Protein AF-A0A1R0H5P9-F1 (afdb_monomer_lite)

Secondary structure (DSSP, 8-state):
--------PPP-TTT-HHHHHHHTTSTTGGGS---HHHHHHHHHHHHHHHHHHHTT-SEEEEE-TTEEE-TTHHHHHHHHHHHHHHTT---SEEEEE-SB-PPPSS--SB-SSSEEEE-SS-B--SEEEEEHHHHHHHHHH--S-SS-HHHHHHHHHHTTSS-EEEEES-SEEE----S-SS----SSEEETTEEETT--HHHHHHHHHHH-------S--

Radius of gyration: 18.68 Å; chains: 1; bounding box: 51×47×43 Å

Foldseek 3Di:
DPDDDDDADFDDCVVPVVVVVVQCPAPQNVPPDDDSLLVSVLVRVLVVLVVCQVVVPFKDKDADPQKDFDPCRVVQVVVVVVLCVVVVPDFFKEALEFPDFDDAPDAFPDPPPWGKGWTHLTHDDRIMMGGNVSSVLLCVQVVGCPDRSSVSVNVCVVVVVGTYMYTPPRRMYRHPPPDPPRPPQPQFDDDPNDTHPPPGVVNVVVVCVVPDDDDDDDPDD

InterPro domains:
  IPR002654 Glycosyl transferase, family 25 [PF01755] (2-151)
  IPR002654 Glycosyl transferase, family 25 [cd06532] (1-150)

Sequence (221 aa):
MNLDVDIFDAVNPYADMNLVKKVNSTGLSQNGGISLGTIGCWMSHRSVWEKIVAENIGKALILEDDVDFIDGFRDKVSSVMSQLKSKNQYWDMLYIGHCYQEKPTQPPIISSPVVVQKSSNPKCMHAYGVSLSGAKKLLENVVKFEYPIDLQILGLLNSKKFVSYSINPEIAKQGAFTGDTSVNIDPVAHQGGQTLDGYSVKSCLDYVKSNKSYFISPKKI

pLDDT: mean 77.25, std 21.59, range [27.19, 98.62]

Structure (mmCIF, N/CA/C/O backbone):
data_AF-A0A1R0H5P9-F1
#
_entry.id   AF-A0A1R0H5P9-F1
#
loop_
_atom_site.group_PDB
_atom_site.id
_atom_site.type_symbol
_atom_site.label_atom_id
_atom_site.label_alt_id
_atom_site.label_comp_id
_atom_site.label_asym_id
_atom_site.label_entity_id
_atom_site.label_seq_id
_atom_site.pdbx_PDB_ins_code
_atom_site.Cartn_x
_atom_site.Cartn_y
_atom_site.Cartn_z
_atom_site.occupancy
_atom_site.B_iso_or_equiv
_atom_site.auth_seq_id
_atom_site.auth_comp_id
_atom_site.auth_asym_id
_atom_site.auth_atom_id
_atom_site.pdbx_PDB_model_num
ATOM 1 N N . MET A 1 1 ? -15.032 -10.904 2.751 1.00 56.81 1 MET A N 1
ATOM 2 C CA . MET A 1 1 ? -14.672 -9.932 1.695 1.00 56.81 1 MET A CA 1
ATOM 3 C C . MET A 1 1 ? -15.143 -10.459 0.356 1.00 56.81 1 MET A C 1
ATOM 5 O O . MET A 1 1 ? -14.748 -11.561 0.006 1.00 56.81 1 MET A O 1
ATOM 9 N N . ASN A 1 2 ? -15.990 -9.705 -0.340 1.00 65.06 2 ASN A N 1
ATOM 10 C CA . ASN A 1 2 ? -16.307 -9.938 -1.746 1.00 65.06 2 ASN A CA 1
ATOM 11 C C . ASN A 1 2 ? -15.499 -8.895 -2.529 1.00 65.06 2 ASN A C 1
ATOM 13 O O . ASN A 1 2 ? -15.895 -7.732 -2.557 1.00 65.06 2 ASN A O 1
ATOM 17 N N . LEU A 1 3 ? -14.297 -9.267 -2.970 1.00 70.06 3 LEU A N 1
ATOM 18 C CA . LEU A 1 3 ? -13.391 -8.388 -3.712 1.00 70.06 3 LEU A CA 1
ATOM 19 C C . LEU A 1 3 ? -13.319 -8.887 -5.147 1.00 70.06 3 LEU A C 1
ATOM 21 O O . LEU A 1 3 ? -13.181 -10.093 -5.355 1.00 70.06 3 LEU A O 1
ATOM 25 N N . ASP A 1 4 ? -13.359 -7.959 -6.094 1.00 77.50 4 ASP A N 1
ATOM 26 C CA . ASP A 1 4 ? -12.930 -8.241 -7.457 1.00 77.50 4 ASP A CA 1
ATOM 27 C C . ASP A 1 4 ? -11.414 -8.475 -7.437 1.00 77.50 4 ASP A C 1
ATOM 29 O O . ASP A 1 4 ? -10.674 -7.767 -6.746 1.00 77.50 4 ASP A O 1
ATOM 33 N N . VAL A 1 5 ? -10.966 -9.524 -8.127 1.00 78.38 5 VAL A N 1
ATOM 34 C CA . VAL A 1 5 ? -9.569 -9.969 -8.114 1.00 78.38 5 VAL A CA 1
ATOM 35 C C . VAL A 1 5 ? -8.994 -9.845 -9.514 1.00 78.38 5 VAL A C 1
ATOM 37 O O . VAL A 1 5 ? -9.463 -10.519 -10.430 1.00 78.38 5 VAL A O 1
ATOM 40 N N . ASP A 1 6 ? -7.930 -9.057 -9.625 1.00 74.94 6 ASP A N 1
ATOM 41 C CA . ASP A 1 6 ? -7.094 -8.945 -10.816 1.00 74.94 6 ASP A CA 1
ATOM 42 C C . ASP A 1 6 ? -5.703 -9.515 -10.513 1.00 74.94 6 ASP A C 1
ATOM 44 O O . ASP A 1 6 ? -5.142 -9.272 -9.443 1.00 74.94 6 ASP A O 1
ATOM 48 N N . ILE A 1 7 ? -5.139 -10.259 -11.466 1.00 76.50 7 ILE A N 1
ATOM 49 C CA . ILE A 1 7 ? -3.748 -10.723 -11.422 1.00 76.50 7 ILE A CA 1
ATOM 50 C C . ILE A 1 7 ? -2.927 -9.790 -12.309 1.00 76.50 7 ILE A C 1
ATOM 52 O O . ILE A 1 7 ? -3.289 -9.558 -13.463 1.00 76.50 7 ILE A O 1
ATOM 56 N N . PHE A 1 8 ? -1.842 -9.249 -11.759 1.00 72.00 8 PHE A N 1
ATOM 57 C CA . PHE A 1 8 ? -0.963 -8.308 -12.442 1.00 72.00 8 PHE A CA 1
ATOM 58 C C . PHE A 1 8 ? 0.438 -8.907 -12.549 1.00 72.00 8 PHE A C 1
ATOM 60 O O . PHE A 1 8 ? 1.038 -9.243 -11.529 1.00 72.00 8 PHE A O 1
ATOM 67 N N . ASP A 1 9 ? 0.960 -9.030 -13.768 1.00 74.88 9 ASP A N 1
ATOM 68 C CA . ASP A 1 9 ? 2.326 -9.510 -13.968 1.00 74.88 9 ASP A CA 1
ATOM 69 C C . ASP A 1 9 ? 3.321 -8.458 -13.470 1.00 74.88 9 ASP A C 1
ATOM 71 O O . ASP A 1 9 ? 3.293 -7.295 -13.887 1.00 74.88 9 ASP A O 1
ATOM 75 N N . ALA A 1 10 ? 4.217 -8.868 -12.573 1.00 75.50 10 ALA A N 1
ATOM 76 C CA . ALA A 1 10 ? 5.303 -8.011 -12.128 1.00 75.50 10 ALA A CA 1
ATOM 77 C C . ALA A 1 10 ? 6.223 -7.659 -13.308 1.00 75.50 10 ALA A C 1
ATOM 79 O O . ALA A 1 10 ? 6.507 -8.475 -14.189 1.00 75.50 10 ALA A O 1
ATOM 80 N N . VAL A 1 11 ? 6.725 -6.426 -13.311 1.00 75.81 11 VAL A N 1
ATOM 81 C CA . VAL A 1 11 ? 7.678 -5.953 -14.312 1.00 75.81 11 VAL A CA 1
ATOM 82 C C . VAL A 1 11 ? 8.973 -6.746 -14.170 1.00 75.81 11 VAL A C 1
ATOM 84 O O . VAL A 1 11 ? 9.638 -6.681 -13.137 1.00 75.81 11 VAL A O 1
ATOM 87 N N . ASN A 1 12 ? 9.348 -7.457 -15.236 1.00 72.06 12 ASN A N 1
ATOM 88 C CA . ASN A 1 12 ? 10.618 -8.167 -15.340 1.00 72.06 12 ASN A CA 1
ATOM 89 C C . ASN A 1 12 ? 11.701 -7.238 -15.940 1.00 72.06 12 ASN A C 1
ATOM 91 O O . ASN A 1 12 ? 11.757 -7.078 -17.163 1.00 72.06 12 ASN A O 1
ATOM 95 N N . PRO A 1 13 ? 12.591 -6.644 -15.123 1.00 66.88 13 PRO A N 1
ATOM 96 C CA . PRO A 1 13 ? 13.667 -5.769 -15.596 1.00 66.88 13 PRO A CA 1
ATOM 97 C C . PRO A 1 13 ? 14.701 -6.479 -16.486 1.00 66.88 13 PRO A C 1
ATOM 99 O O . PRO A 1 13 ? 15.353 -5.819 -17.290 1.00 66.88 13 PRO A O 1
ATOM 102 N N . TYR A 1 14 ? 14.845 -7.804 -16.386 1.00 64.12 14 TYR A N 1
ATOM 103 C CA . TYR A 1 14 ? 15.759 -8.587 -17.227 1.00 64.12 14 TYR A CA 1
ATOM 104 C C . TYR A 1 14 ? 15.206 -8.795 -18.644 1.00 64.12 14 TYR A C 1
ATOM 106 O O . TYR A 1 14 ? 15.978 -8.968 -19.585 1.00 64.12 14 TYR A O 1
ATOM 114 N N . ALA A 1 15 ? 13.881 -8.744 -18.814 1.00 66.44 15 ALA A N 1
ATOM 115 C CA . ALA A 1 15 ? 13.229 -8.879 -20.115 1.00 66.44 15 ALA A CA 1
ATOM 116 C C . ALA A 1 15 ? 13.278 -7.585 -20.953 1.00 66.44 15 ALA A C 1
ATOM 118 O O . ALA A 1 15 ? 13.246 -7.657 -22.181 1.00 66.44 15 ALA A O 1
ATOM 119 N N . ASP A 1 16 ? 13.386 -6.411 -20.316 1.00 68.38 16 ASP A N 1
ATOM 120 C CA . ASP A 1 16 ? 13.484 -5.116 -21.003 1.00 68.38 16 ASP A CA 1
ATOM 121 C C . ASP A 1 16 ? 14.492 -4.167 -20.329 1.00 68.38 16 ASP A C 1
ATOM 123 O O . ASP A 1 16 ? 14.165 -3.257 -19.560 1.00 68.38 16 ASP A O 1
ATOM 127 N N . MET A 1 17 ? 15.763 -4.335 -20.696 1.00 68.25 17 MET A N 1
ATOM 128 C CA . MET A 1 17 ? 16.859 -3.492 -20.212 1.00 68.25 17 MET A CA 1
ATOM 129 C C . MET A 1 17 ? 16.781 -2.031 -20.688 1.00 68.25 17 MET A C 1
ATOM 131 O O . MET A 1 17 ? 17.454 -1.170 -20.118 1.00 68.25 17 MET A O 1
ATOM 135 N N . ASN A 1 18 ? 15.994 -1.703 -21.720 1.00 70.06 18 ASN A N 1
ATOM 136 C CA . ASN A 1 18 ? 15.835 -0.311 -22.159 1.00 70.06 18 ASN A CA 1
ATOM 137 C C . ASN A 1 18 ? 14.934 0.464 -21.202 1.00 70.06 18 ASN A C 1
ATOM 139 O O . ASN A 1 18 ? 15.191 1.631 -20.896 1.00 70.06 18 ASN A O 1
ATOM 143 N N . LEU A 1 19 ? 13.897 -0.202 -20.714 1.00 68.56 19 LEU A N 1
ATOM 144 C CA . LEU A 1 19 ? 12.986 0.301 -19.703 1.00 68.56 19 LEU A CA 1
ATOM 145 C C . LEU A 1 19 ? 13.710 0.472 -18.357 1.00 68.56 19 LEU A C 1
ATOM 147 O O . LEU A 1 19 ? 13.595 1.538 -17.749 1.00 68.56 19 LEU A O 1
ATOM 151 N N . VAL A 1 20 ? 14.610 -0.453 -17.998 1.00 65.88 20 VAL A N 1
ATOM 152 C CA . VAL A 1 20 ? 15.551 -0.258 -16.880 1.00 65.88 20 VAL A CA 1
ATOM 153 C C . VAL A 1 20 ? 16.419 0.979 -17.096 1.00 65.88 20 VAL A C 1
ATOM 155 O O . VAL A 1 20 ? 16.433 1.845 -16.236 1.00 65.88 20 VAL A O 1
ATOM 158 N N . LYS A 1 21 ? 17.099 1.129 -18.243 1.00 67.44 21 LYS A N 1
ATOM 159 C CA . LYS A 1 21 ? 17.973 2.290 -18.529 1.00 67.44 21 LYS A CA 1
ATOM 160 C C . LYS A 1 21 ? 17.251 3.639 -18.440 1.00 67.44 21 LYS A C 1
ATOM 162 O O . LYS A 1 21 ? 17.856 4.607 -17.987 1.00 67.44 21 LYS A O 1
ATOM 167 N N . LYS A 1 22 ? 15.976 3.705 -18.842 1.00 68.75 22 LYS A N 1
ATOM 168 C CA . LYS A 1 22 ? 15.135 4.909 -18.698 1.00 68.75 22 LYS A CA 1
ATOM 169 C C . LYS A 1 22 ? 14.855 5.249 -17.235 1.00 68.75 22 LYS A C 1
ATOM 171 O O . LYS A 1 22 ? 14.841 6.421 -16.878 1.00 68.75 22 LYS A O 1
ATOM 176 N N . VAL A 1 23 ? 14.641 4.237 -16.398 1.00 68.88 23 VAL A N 1
ATOM 177 C CA . VAL A 1 23 ? 14.430 4.399 -14.951 1.00 68.88 23 VAL A CA 1
ATOM 178 C C . VAL A 1 23 ? 15.756 4.674 -14.224 1.00 68.88 23 VAL A C 1
ATOM 180 O O . VAL A 1 23 ? 15.788 5.454 -13.279 1.00 68.88 23 VAL A O 1
ATOM 183 N N . ASN A 1 24 ? 16.865 4.122 -14.726 1.00 58.88 24 ASN A N 1
ATOM 184 C CA . ASN A 1 24 ? 18.227 4.241 -14.198 1.00 58.88 24 ASN A CA 1
ATOM 185 C C . ASN A 1 24 ? 18.913 5.589 -14.494 1.00 58.88 24 ASN A C 1
ATOM 187 O O . ASN A 1 24 ? 20.093 5.736 -14.198 1.00 58.88 24 ASN A O 1
ATOM 191 N N . SER A 1 25 ? 18.262 6.584 -15.099 1.00 55.06 25 SER A N 1
ATOM 192 C CA . SER A 1 25 ? 18.917 7.873 -15.397 1.00 55.06 25 SER A CA 1
ATOM 193 C C . SER A 1 25 ? 18.979 8.837 -14.198 1.00 55.06 25 SER A C 1
ATOM 195 O O . SER A 1 25 ? 19.375 9.991 -14.346 1.00 55.06 25 SER A O 1
ATOM 197 N N . THR A 1 26 ? 18.569 8.396 -13.011 1.00 53.84 26 THR A N 1
ATOM 198 C CA . THR A 1 26 ? 18.612 9.133 -11.741 1.00 53.84 26 THR A CA 1
ATOM 199 C C . THR A 1 26 ? 19.801 8.683 -10.892 1.00 53.84 26 THR A C 1
ATOM 201 O O . THR A 1 26 ? 20.061 7.495 -10.753 1.00 53.84 26 THR A O 1
ATOM 204 N N . GLY A 1 27 ? 20.556 9.642 -10.345 1.00 52.38 27 GLY A N 1
ATOM 205 C CA . GLY A 1 27 ? 21.958 9.519 -9.895 1.00 52.38 27 GLY A CA 1
ATOM 206 C C . GLY A 1 27 ? 22.366 8.414 -8.902 1.00 52.38 27 GLY A C 1
ATOM 207 O O . GLY A 1 27 ? 23.553 8.306 -8.616 1.00 52.38 27 GLY A O 1
ATOM 208 N N . LEU A 1 28 ? 21.453 7.585 -8.387 1.00 50.62 28 LEU A N 1
ATOM 209 C CA . LEU A 1 28 ? 21.762 6.457 -7.491 1.00 50.62 28 LEU A CA 1
ATOM 210 C C . LEU A 1 28 ? 22.013 5.131 -8.229 1.00 50.62 28 LEU A C 1
ATOM 212 O O . LEU A 1 28 ? 22.679 4.249 -7.693 1.00 50.62 28 LEU A O 1
ATOM 216 N N . SER A 1 29 ? 21.584 5.018 -9.487 1.00 49.34 29 SER A N 1
ATOM 217 C CA . SER A 1 29 ? 21.877 3.870 -10.355 1.00 49.34 29 SER A CA 1
ATOM 218 C C . SER A 1 29 ? 23.357 3.681 -10.693 1.00 49.34 29 SER A C 1
ATOM 220 O O . SER A 1 29 ? 23.790 2.576 -11.017 1.00 49.34 29 SER A O 1
ATOM 222 N N . GLN A 1 30 ? 24.132 4.767 -10.651 1.00 49.62 30 GLN A N 1
ATOM 223 C CA . GLN A 1 30 ? 25.506 4.800 -11.149 1.00 49.62 30 GLN A CA 1
ATOM 224 C C . GLN A 1 30 ? 26.540 4.369 -10.098 1.00 49.62 30 GLN A C 1
ATOM 226 O O . GLN A 1 30 ? 27.691 4.142 -10.450 1.00 49.62 30 GLN A O 1
ATOM 231 N N . ASN A 1 31 ? 26.132 4.192 -8.832 1.00 48.34 31 ASN A N 1
ATOM 232 C CA . ASN A 1 31 ? 27.026 3.871 -7.709 1.00 48.34 31 ASN A CA 1
ATOM 233 C C . ASN A 1 31 ? 26.953 2.404 -7.226 1.00 48.34 31 ASN A C 1
ATOM 235 O O . ASN A 1 31 ? 27.416 2.093 -6.133 1.00 48.34 31 ASN A O 1
ATOM 239 N N . GLY A 1 32 ? 26.424 1.485 -8.045 1.00 49.91 32 GLY A N 1
ATOM 240 C CA . GLY A 1 32 ? 26.781 0.058 -7.964 1.00 49.91 32 GLY A CA 1
ATOM 241 C C . GLY A 1 32 ? 26.196 -0.776 -6.813 1.00 49.91 32 GLY A C 1
ATOM 242 O O . GLY A 1 32 ? 26.828 -1.751 -6.422 1.00 49.91 32 GLY A O 1
ATOM 243 N N . GLY A 1 33 ? 25.013 -0.440 -6.279 1.00 57.91 33 GLY A N 1
ATOM 244 C CA . GLY A 1 33 ? 24.412 -1.182 -5.151 1.00 57.91 33 GLY A CA 1
ATOM 245 C C . GLY A 1 33 ? 22.928 -1.551 -5.264 1.00 57.91 33 GLY A C 1
ATOM 246 O O . GLY A 1 33 ? 22.375 -2.083 -4.307 1.00 57.91 33 GLY A O 1
ATOM 247 N N . ILE A 1 34 ? 22.257 -1.262 -6.383 1.00 66.50 34 ILE A N 1
ATOM 248 C CA . ILE A 1 34 ? 20.813 -1.504 -6.532 1.00 66.50 34 ILE A CA 1
ATOM 249 C C . ILE A 1 34 ? 20.573 -2.730 -7.417 1.00 66.50 34 ILE A C 1
ATOM 251 O O . ILE A 1 34 ? 21.007 -2.757 -8.569 1.00 66.50 34 ILE A O 1
ATOM 255 N N . SER A 1 35 ? 19.854 -3.728 -6.891 1.00 73.69 35 SER A N 1
ATOM 256 C CA . SER A 1 35 ? 19.486 -4.925 -7.653 1.00 73.69 35 SER A CA 1
ATOM 257 C C . SER A 1 35 ? 18.428 -4.611 -8.713 1.00 73.69 35 SER A C 1
ATOM 259 O O . SER A 1 35 ? 17.538 -3.784 -8.502 1.00 73.69 35 SER A O 1
ATOM 261 N N . LEU A 1 36 ? 18.474 -5.321 -9.844 1.00 74.75 36 LEU A N 1
ATOM 262 C CA . LEU A 1 36 ? 17.411 -5.251 -10.851 1.00 74.75 36 LEU A CA 1
ATOM 263 C C . LEU A 1 36 ? 16.052 -5.598 -10.229 1.00 74.75 36 LEU A C 1
ATOM 265 O O . LEU A 1 36 ? 15.082 -4.896 -10.492 1.00 74.75 36 LEU A O 1
ATOM 269 N N . GLY A 1 37 ? 16.000 -6.572 -9.313 1.00 74.94 37 GLY A N 1
ATOM 270 C CA . GLY A 1 37 ? 14.795 -6.893 -8.540 1.00 74.94 37 GLY A CA 1
ATOM 271 C C . GLY A 1 37 ? 14.176 -5.682 -7.829 1.00 74.94 37 GLY A C 1
ATOM 272 O O . GLY A 1 37 ? 12.964 -5.497 -7.881 1.00 74.94 37 GLY A O 1
ATOM 273 N N . THR A 1 38 ? 14.994 -4.786 -7.265 1.00 79.94 38 THR A N 1
ATOM 274 C CA . THR A 1 38 ? 14.512 -3.544 -6.628 1.00 79.94 38 THR A CA 1
ATOM 275 C C . THR A 1 38 ? 13.835 -2.611 -7.634 1.00 79.94 38 THR A C 1
ATOM 277 O O . THR A 1 38 ? 12.799 -2.012 -7.338 1.00 79.94 38 THR A O 1
ATOM 280 N N . ILE A 1 39 ? 14.399 -2.497 -8.839 1.00 81.56 39 ILE A N 1
ATOM 281 C CA . ILE A 1 39 ? 13.816 -1.699 -9.924 1.00 81.56 39 ILE A CA 1
ATOM 282 C C . ILE A 1 39 ? 12.497 -2.335 -10.375 1.00 81.56 39 ILE A C 1
ATOM 284 O O . ILE A 1 39 ? 11.491 -1.637 -10.475 1.00 81.56 39 ILE A O 1
ATOM 288 N N . GLY A 1 40 ? 12.474 -3.655 -10.579 1.00 82.81 40 GLY A N 1
ATOM 289 C CA . GLY A 1 40 ? 11.265 -4.399 -10.940 1.00 82.81 40 GLY A CA 1
ATOM 290 C C . GLY A 1 40 ? 10.139 -4.217 -9.922 1.00 82.81 40 GLY A C 1
ATOM 291 O O . GLY A 1 40 ? 9.019 -3.880 -10.304 1.00 82.81 40 GLY A O 1
ATOM 292 N N . CYS A 1 41 ? 10.443 -4.331 -8.627 1.00 84.75 41 CYS A N 1
ATOM 293 C CA . CYS A 1 41 ? 9.505 -4.058 -7.535 1.00 84.75 41 CYS A CA 1
ATOM 294 C C . CYS A 1 41 ? 8.952 -2.623 -7.613 1.00 84.75 41 CYS A C 1
ATOM 296 O O . CYS A 1 41 ? 7.734 -2.420 -7.629 1.00 84.75 41 CYS A O 1
ATOM 298 N N . TRP A 1 42 ? 9.829 -1.620 -7.756 1.00 89.75 42 TRP A N 1
ATOM 299 C CA . TRP A 1 42 ? 9.416 -0.218 -7.865 1.00 89.75 42 TRP A CA 1
ATOM 300 C C . TRP A 1 42 ? 8.468 0.028 -9.043 1.00 89.75 42 TRP A C 1
ATOM 302 O O . TRP A 1 42 ? 7.445 0.699 -8.897 1.00 89.75 42 TRP A O 1
ATOM 312 N N . MET A 1 43 ? 8.792 -0.536 -10.207 1.00 87.56 43 MET A N 1
ATOM 313 C CA . MET A 1 43 ? 7.979 -0.396 -11.412 1.00 87.56 43 MET A CA 1
ATOM 314 C C . MET A 1 43 ? 6.633 -1.102 -11.278 1.00 87.56 43 MET A C 1
ATOM 316 O O . MET A 1 43 ? 5.606 -0.515 -11.607 1.00 87.56 43 MET A O 1
ATOM 320 N N . SER A 1 44 ? 6.631 -2.319 -10.736 1.00 88.81 44 SER A N 1
ATOM 321 C CA . SER A 1 44 ? 5.426 -3.138 -10.578 1.00 88.81 44 SER A CA 1
ATOM 322 C C . SER A 1 44 ? 4.378 -2.439 -9.718 1.00 88.81 44 SER A C 1
ATOM 324 O O . SER A 1 44 ? 3.239 -2.267 -10.150 1.00 88.81 44 SER A O 1
ATOM 326 N N . HIS A 1 45 ? 4.755 -1.948 -8.533 1.00 94.31 45 HIS A N 1
ATOM 327 C CA . HIS A 1 45 ? 3.800 -1.239 -7.677 1.00 94.31 45 HIS A CA 1
ATOM 328 C C . HIS A 1 45 ? 3.285 0.048 -8.322 1.00 94.31 45 HIS A C 1
ATOM 330 O O . HIS A 1 45 ? 2.093 0.340 -8.231 1.00 94.31 45 HIS A O 1
ATOM 336 N N . ARG A 1 46 ? 4.148 0.802 -9.013 1.00 94.56 46 ARG A N 1
ATOM 337 C CA . ARG A 1 46 ? 3.715 2.001 -9.740 1.00 94.56 46 ARG A CA 1
ATOM 338 C C . ARG A 1 46 ? 2.701 1.694 -10.825 1.00 94.56 46 ARG A C 1
ATOM 340 O O . ARG A 1 46 ? 1.708 2.407 -10.903 1.00 94.56 46 ARG A O 1
ATOM 347 N N . SER A 1 47 ? 2.910 0.643 -11.613 1.00 92.00 47 SER A N 1
ATOM 348 C CA . SER A 1 47 ? 1.957 0.245 -12.650 1.00 92.00 47 SER A CA 1
ATOM 349 C C . SER A 1 47 ? 0.600 -0.152 -12.061 1.00 92.00 47 SER A C 1
ATOM 351 O O . SER A 1 47 ? -0.442 0.202 -12.613 1.00 92.00 47 SER A O 1
ATOM 353 N N . VAL A 1 48 ? 0.584 -0.787 -10.884 1.00 94.81 48 VAL A N 1
ATOM 354 C CA . VAL A 1 48 ? -0.668 -1.047 -10.154 1.00 94.81 48 VAL A CA 1
ATOM 355 C C . VAL A 1 48 ? -1.334 0.262 -9.710 1.00 94.81 48 VAL A C 1
ATOM 357 O O . VAL A 1 48 ? -2.547 0.416 -9.855 1.00 94.81 48 VAL A O 1
ATOM 360 N N . TRP A 1 49 ? -0.575 1.243 -9.211 1.00 97.62 49 TRP A N 1
ATOM 361 C CA . TRP A 1 49 ? -1.130 2.555 -8.850 1.00 97.62 49 TRP A CA 1
ATOM 362 C C . TRP A 1 49 ? -1.665 3.317 -10.069 1.00 97.62 49 TRP A C 1
ATOM 364 O O . TRP A 1 49 ? -2.717 3.947 -9.975 1.00 97.62 49 TRP A O 1
ATOM 374 N N . GLU A 1 50 ? -0.980 3.240 -11.212 1.00 96.94 50 GLU A N 1
ATOM 375 C CA . GLU A 1 50 ? -1.426 3.817 -12.486 1.00 96.94 50 GLU A CA 1
ATOM 376 C C . GLU A 1 50 ? -2.769 3.225 -12.908 1.00 96.94 50 GLU A C 1
ATOM 378 O O . GLU A 1 50 ? -3.691 3.983 -13.210 1.00 96.94 50 GLU A O 1
ATOM 383 N N . LYS A 1 51 ? -2.925 1.896 -12.829 1.00 95.00 51 LYS A N 1
ATOM 384 C CA . LYS A 1 51 ? -4.203 1.216 -13.084 1.00 95.00 51 LYS A CA 1
ATOM 385 C C . LYS A 1 51 ? -5.301 1.687 -12.131 1.00 95.00 51 LYS A C 1
ATOM 387 O O . LYS A 1 51 ? -6.375 2.068 -12.588 1.00 95.00 51 LYS A O 1
ATOM 392 N N . ILE A 1 52 ? -5.028 1.735 -10.823 1.00 96.75 52 ILE A N 1
ATOM 393 C CA . ILE A 1 52 ? -5.984 2.227 -9.812 1.00 96.75 52 ILE A CA 1
ATOM 394 C C . ILE A 1 52 ? -6.490 3.628 -10.164 1.00 96.75 52 ILE A C 1
ATOM 396 O O . ILE A 1 52 ? -7.685 3.902 -10.048 1.00 96.75 52 ILE A O 1
ATOM 400 N N . VAL A 1 53 ? -5.594 4.516 -10.600 1.00 98.31 53 VAL A N 1
ATOM 401 C CA . VAL A 1 53 ? -5.954 5.882 -10.988 1.00 98.31 53 VAL A CA 1
ATOM 402 C C . VAL A 1 53 ? -6.714 5.915 -12.313 1.00 98.31 53 VAL A C 1
ATOM 404 O O . VAL A 1 53 ? -7.731 6.603 -12.389 1.00 98.31 53 VAL A O 1
ATOM 407 N N . ALA A 1 54 ? -6.258 5.176 -13.326 1.00 97.81 54 ALA A N 1
ATOM 408 C CA . ALA A 1 54 ? -6.874 5.129 -14.651 1.00 97.81 54 ALA A CA 1
ATOM 409 C C . ALA A 1 54 ? -8.305 4.570 -14.613 1.00 97.81 54 ALA A C 1
ATOM 411 O O . ALA A 1 54 ? -9.194 5.092 -15.280 1.00 97.81 54 ALA A O 1
ATOM 412 N N . GLU A 1 55 ? -8.538 3.551 -13.788 1.00 95.81 55 GLU A N 1
ATOM 413 C CA . GLU A 1 55 ? -9.835 2.884 -13.632 1.00 95.81 55 GLU A CA 1
ATOM 414 C C . GLU A 1 55 ? -10.675 3.466 -12.484 1.00 95.81 55 GLU A C 1
ATOM 416 O O . GLU A 1 55 ? -11.779 2.997 -12.212 1.00 95.81 55 GLU A O 1
ATOM 421 N N . ASN A 1 56 ? -10.180 4.512 -11.811 1.00 96.69 56 ASN A N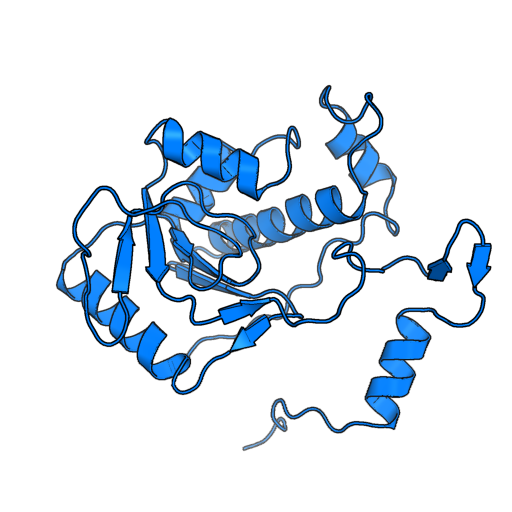 1
ATOM 422 C CA . ASN A 1 56 ? -10.862 5.185 -10.704 1.00 96.69 56 ASN A CA 1
ATOM 423 C C . ASN A 1 56 ? -11.265 4.223 -9.559 1.00 96.69 56 ASN A C 1
ATOM 425 O O . ASN A 1 56 ? -12.331 4.357 -8.949 1.00 96.69 56 ASN A O 1
ATOM 429 N N . ILE A 1 57 ? -10.397 3.256 -9.243 1.00 95.25 57 ILE A N 1
ATOM 430 C CA . ILE A 1 57 ? -10.618 2.257 -8.191 1.00 95.25 57 ILE A CA 1
ATOM 431 C C . ILE A 1 57 ? -10.508 2.940 -6.825 1.00 95.25 57 ILE A C 1
ATOM 433 O O . ILE A 1 57 ? -9.445 3.401 -6.416 1.00 95.25 57 ILE A O 1
ATOM 437 N N . GLY A 1 58 ? -11.617 3.001 -6.082 1.00 95.56 58 GLY A N 1
ATOM 438 C CA . GLY A 1 58 ? -11.690 3.776 -4.839 1.00 95.56 58 GLY A CA 1
ATOM 439 C C . GLY A 1 58 ? -10.721 3.317 -3.741 1.00 95.56 58 GLY A C 1
ATOM 440 O O . GLY A 1 58 ? -10.178 4.153 -3.009 1.00 95.56 58 GLY A O 1
ATOM 441 N N . LYS A 1 59 ? -10.528 2.000 -3.599 1.00 94.75 59 LYS A N 1
ATOM 442 C CA . LYS A 1 59 ? -9.573 1.355 -2.685 1.00 94.75 59 LYS A CA 1
ATOM 443 C C . LYS A 1 59 ? -9.155 0.010 -3.269 1.00 94.75 59 LYS A C 1
ATOM 445 O O . LYS A 1 59 ? -10.019 -0.712 -3.755 1.00 94.75 59 LYS A O 1
ATOM 450 N N . ALA A 1 60 ? -7.882 -0.338 -3.150 1.00 95.38 60 ALA A N 1
ATOM 451 C CA . ALA A 1 60 ? -7.347 -1.623 -3.587 1.00 95.38 60 ALA A CA 1
ATOM 452 C C . ALA A 1 60 ? -6.560 -2.293 -2.458 1.00 95.38 60 ALA A C 1
ATOM 454 O O . ALA A 1 60 ? -5.940 -1.606 -1.644 1.00 95.38 60 ALA A O 1
ATOM 455 N N . LEU A 1 61 ? -6.596 -3.625 -2.423 1.00 95.19 61 LEU A N 1
ATOM 456 C CA . LEU A 1 61 ? -5.692 -4.466 -1.644 1.00 95.19 61 LEU A CA 1
ATOM 457 C C . LEU A 1 61 ? -4.645 -5.022 -2.609 1.00 95.19 61 LEU A C 1
ATOM 459 O O . LEU A 1 61 ? -5.010 -5.702 -3.562 1.00 95.19 61 LEU A O 1
ATOM 463 N N . ILE A 1 62 ? -3.376 -4.717 -2.366 1.00 95.62 62 ILE A N 1
ATOM 464 C CA . ILE A 1 62 ? -2.241 -5.150 -3.179 1.00 95.62 62 ILE A CA 1
ATOM 465 C C . ILE A 1 62 ? -1.471 -6.196 -2.377 1.00 95.62 62 ILE A C 1
ATOM 467 O O . ILE A 1 62 ? -1.185 -5.980 -1.196 1.00 95.62 62 ILE A O 1
ATOM 471 N N . LEU A 1 63 ? -1.191 -7.329 -3.017 1.00 87.38 63 LEU A N 1
ATOM 472 C CA . LEU A 1 63 ? -0.517 -8.492 -2.448 1.00 87.38 63 LEU A CA 1
ATOM 473 C C . LEU A 1 63 ? 0.547 -8.967 -3.444 1.00 87.38 63 LEU A C 1
ATOM 475 O O . LEU A 1 63 ? 0.249 -9.063 -4.635 1.00 87.38 63 LEU A O 1
ATOM 479 N N . GLU A 1 64 ? 1.755 -9.243 -2.963 1.00 86.62 64 GLU A N 1
ATOM 480 C CA . GLU A 1 64 ? 2.787 -9.973 -3.711 1.00 86.62 64 GLU A CA 1
ATOM 481 C C . GLU A 1 64 ? 2.452 -11.479 -3.762 1.00 86.62 64 GLU A C 1
ATOM 483 O O . GLU A 1 64 ? 1.563 -11.965 -3.053 1.00 86.62 64 GLU A O 1
ATOM 488 N N . ASP A 1 65 ? 3.111 -12.217 -4.655 1.00 79.12 65 ASP A N 1
ATOM 489 C CA . ASP A 1 65 ? 2.861 -13.644 -4.900 1.00 79.12 65 ASP A CA 1
ATOM 490 C C . ASP A 1 65 ? 3.398 -14.560 -3.790 1.00 79.12 65 ASP A C 1
ATOM 492 O O . ASP A 1 65 ? 2.957 -15.704 -3.664 1.00 79.12 65 ASP A O 1
ATOM 496 N N . ASP A 1 66 ? 4.298 -14.044 -2.957 1.00 75.75 66 ASP A N 1
ATOM 497 C CA . ASP A 1 66 ? 4.932 -14.741 -1.842 1.00 75.75 66 ASP A CA 1
ATOM 498 C C . ASP A 1 66 ? 4.251 -14.487 -0.484 1.00 75.75 66 ASP A C 1
ATOM 500 O O . ASP A 1 66 ? 4.812 -14.821 0.556 1.00 75.75 66 ASP A O 1
ATOM 504 N N . VAL A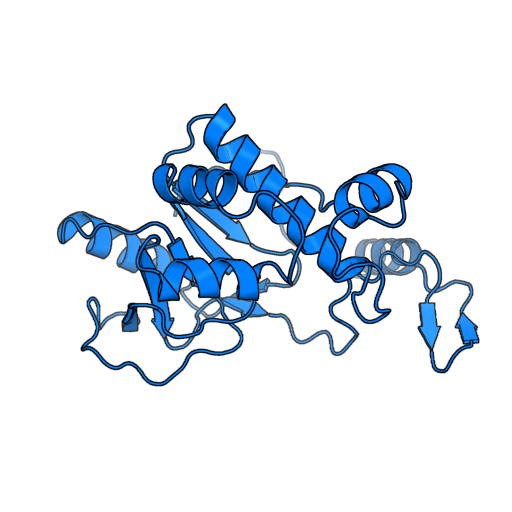 1 67 ? 3.046 -13.909 -0.448 1.00 77.31 67 VAL A N 1
ATOM 505 C CA . VAL A 1 67 ? 2.376 -13.566 0.817 1.00 77.31 67 VAL A CA 1
ATOM 506 C C . VAL A 1 67 ? 1.681 -14.769 1.459 1.00 77.31 67 VAL A C 1
ATOM 508 O O . VAL A 1 67 ? 0.781 -15.376 0.878 1.00 77.31 67 VAL A O 1
ATOM 511 N N . ASP A 1 68 ? 1.989 -15.008 2.735 1.00 80.44 68 ASP A N 1
ATOM 512 C CA . ASP A 1 68 ? 1.282 -15.942 3.611 1.00 80.44 68 ASP A CA 1
ATOM 513 C C . ASP A 1 68 ? 0.325 -15.208 4.566 1.00 80.44 68 ASP A C 1
ATOM 515 O O . ASP A 1 68 ? 0.651 -14.174 5.155 1.00 80.44 68 ASP A O 1
ATOM 519 N N . PHE A 1 69 ? -0.867 -15.762 4.788 1.00 83.38 69 PHE A N 1
ATOM 520 C CA . PHE A 1 69 ? -1.897 -15.150 5.636 1.00 83.38 69 PHE A CA 1
ATOM 521 C C . PHE A 1 69 ? -2.073 -15.888 6.960 1.00 83.38 69 PHE A C 1
ATOM 523 O O . PHE A 1 69 ? -2.004 -17.113 7.018 1.00 83.38 69 PHE A O 1
ATOM 530 N N . ILE A 1 70 ? -2.391 -15.147 8.024 1.00 82.44 70 ILE A N 1
ATOM 531 C CA . ILE A 1 70 ? -2.801 -15.764 9.292 1.00 82.44 70 ILE A CA 1
ATOM 532 C C . ILE A 1 70 ? -4.282 -16.174 9.274 1.00 82.44 70 ILE A C 1
ATOM 534 O O . ILE A 1 70 ? -5.091 -15.645 8.503 1.00 82.44 70 ILE A O 1
ATOM 538 N N . ASP A 1 71 ? -4.675 -17.022 10.224 1.00 81.75 71 ASP A N 1
ATOM 539 C CA . ASP A 1 71 ? -6.073 -17.414 10.419 1.00 81.75 71 ASP A CA 1
ATOM 540 C C . ASP A 1 71 ? -7.005 -16.208 10.587 1.00 81.75 71 ASP A C 1
ATOM 542 O O . ASP A 1 71 ? -6.709 -15.234 11.295 1.00 81.75 71 ASP A O 1
ATOM 546 N N . GLY A 1 72 ? -8.165 -16.269 9.933 1.00 83.38 72 GLY A N 1
ATOM 547 C CA . GLY A 1 72 ? -9.162 -15.200 9.972 1.00 83.38 72 GLY A CA 1
ATOM 548 C C . GLY A 1 72 ? -8.731 -13.913 9.260 1.00 83.38 72 GLY A C 1
ATOM 549 O O . GLY A 1 72 ? -9.334 -12.869 9.504 1.00 83.38 72 GLY A O 1
ATOM 550 N N . PHE A 1 73 ? -7.714 -13.952 8.386 1.00 85.38 73 PHE A N 1
ATOM 551 C CA . PHE A 1 73 ? -7.252 -12.800 7.598 1.00 85.38 73 PHE A CA 1
ATOM 552 C C . PHE A 1 73 ? -8.406 -11.997 6.990 1.00 85.38 73 PHE A C 1
ATOM 554 O O . PHE A 1 73 ? -8.502 -10.784 7.181 1.00 85.38 73 PHE A O 1
ATOM 561 N N . ARG A 1 74 ? -9.337 -12.681 6.312 1.00 85.44 74 ARG A N 1
ATOM 562 C CA . ARG A 1 74 ? -10.462 -12.027 5.632 1.00 85.44 74 ARG A CA 1
ATOM 563 C C . ARG A 1 74 ? -11.374 -11.270 6.594 1.00 85.44 74 ARG A C 1
ATOM 565 O O . ARG A 1 74 ? -11.817 -10.166 6.267 1.00 85.44 74 ARG A O 1
ATOM 572 N N . ASP A 1 75 ? -11.638 -11.841 7.761 1.00 87.62 75 ASP A N 1
ATOM 573 C CA . ASP A 1 75 ? -12.522 -11.250 8.765 1.00 87.62 75 ASP A CA 1
ATOM 574 C C . ASP A 1 75 ? -11.835 -10.086 9.477 1.00 87.62 75 ASP A C 1
ATOM 576 O O . ASP A 1 75 ? -12.441 -9.032 9.676 1.00 87.62 75 ASP A O 1
ATOM 580 N N . LYS A 1 76 ? -10.537 -10.226 9.769 1.00 90.56 76 LYS A N 1
ATOM 581 C CA . LYS A 1 76 ? -9.704 -9.164 10.346 1.00 90.56 76 LYS A CA 1
ATOM 582 C C . LYS A 1 76 ? -9.626 -7.955 9.415 1.00 90.56 76 LYS A C 1
ATOM 584 O O . LYS A 1 76 ? -9.930 -6.849 9.857 1.00 90.56 76 LYS A O 1
ATOM 589 N N . VAL A 1 77 ? -9.320 -8.152 8.128 1.00 92.31 77 VAL A N 1
ATOM 590 C CA . VAL A 1 77 ? -9.307 -7.058 7.138 1.00 92.31 77 VAL A CA 1
ATOM 591 C C . VAL A 1 77 ? -10.700 -6.436 6.999 1.00 92.31 77 VAL A C 1
ATOM 593 O O . VAL A 1 77 ? -10.828 -5.215 7.077 1.00 92.31 77 VAL A O 1
ATOM 596 N N . SER A 1 78 ? -11.762 -7.243 6.879 1.00 92.06 78 SER A N 1
ATOM 597 C CA . SER A 1 78 ? -13.144 -6.728 6.791 1.00 92.06 78 SER A CA 1
ATOM 598 C C . SER A 1 78 ? -13.522 -5.873 8.004 1.00 92.06 78 SER A C 1
ATOM 600 O O . SER A 1 78 ? -14.135 -4.812 7.854 1.00 92.06 78 SER A O 1
ATOM 602 N N . SER A 1 79 ? -13.138 -6.315 9.205 1.00 95.62 79 SER A N 1
ATOM 603 C CA . SER A 1 79 ? -13.382 -5.596 10.455 1.00 95.62 79 SER A CA 1
ATOM 604 C C . SER A 1 79 ? -12.620 -4.274 10.499 1.00 95.62 79 SER A C 1
ATOM 606 O O . SER A 1 79 ? -13.223 -3.234 10.767 1.00 95.62 79 SER A O 1
ATOM 608 N N . VAL A 1 80 ? -11.328 -4.276 10.152 1.00 97.25 80 VAL A N 1
ATOM 609 C CA . VAL A 1 80 ? -10.515 -3.051 10.088 1.00 97.25 80 VAL A CA 1
ATOM 610 C C . VAL A 1 80 ? -11.122 -2.047 9.111 1.00 97.25 80 VAL A C 1
ATOM 612 O O . VAL A 1 80 ? -11.345 -0.895 9.475 1.00 97.25 80 VAL A O 1
ATOM 615 N N . MET A 1 81 ? -11.472 -2.480 7.899 1.00 95.12 81 MET A N 1
ATOM 616 C CA . MET A 1 81 ? -12.055 -1.602 6.881 1.00 95.12 81 MET A CA 1
ATOM 617 C C . MET A 1 81 ? -13.401 -1.013 7.320 1.00 95.12 81 MET A C 1
ATOM 619 O O . MET A 1 81 ? -13.662 0.173 7.103 1.00 95.12 81 MET A O 1
ATOM 623 N N . SER A 1 82 ? -14.236 -1.815 7.985 1.00 95.88 82 SER A N 1
ATOM 624 C CA . SER A 1 82 ? -15.524 -1.368 8.529 1.00 95.88 82 SER A CA 1
ATOM 625 C C . SER A 1 82 ? -15.345 -0.342 9.650 1.00 95.88 82 SER A C 1
ATOM 627 O O . SER A 1 82 ? -16.050 0.666 9.676 1.00 95.88 82 SER A O 1
ATOM 629 N N . GLN A 1 83 ? -14.373 -0.553 10.540 1.00 98.19 83 GLN A N 1
ATOM 630 C CA . GLN A 1 83 ? -14.073 0.362 11.641 1.00 98.19 83 GLN A CA 1
ATOM 631 C C . GLN A 1 83 ? -13.432 1.672 11.170 1.00 98.19 83 GLN A C 1
ATOM 633 O O . GLN A 1 83 ? -13.783 2.739 11.668 1.00 98.19 83 GLN A O 1
ATOM 638 N N . LEU A 1 84 ? -12.529 1.626 10.184 1.00 96.81 84 LEU A N 1
ATOM 639 C CA . LEU A 1 84 ? -11.980 2.837 9.565 1.00 96.81 84 LEU A CA 1
ATOM 640 C C . LEU A 1 84 ? -13.098 3.673 8.930 1.00 96.81 84 LEU A C 1
ATOM 642 O O . LEU A 1 84 ? -13.137 4.889 9.111 1.00 96.81 84 LEU A O 1
ATOM 646 N N . LYS A 1 85 ? -14.046 3.019 8.245 1.00 95.81 85 LYS A N 1
ATOM 647 C CA . LYS A 1 85 ? -15.217 3.685 7.666 1.00 95.81 85 LYS A CA 1
ATOM 648 C C . LYS A 1 85 ? -16.127 4.288 8.741 1.00 95.81 85 LYS A C 1
ATOM 650 O O . LYS A 1 85 ? -16.498 5.449 8.613 1.00 95.81 85 LYS A O 1
ATOM 655 N N . SER A 1 86 ? -16.479 3.539 9.790 1.00 97.56 86 SER A N 1
ATOM 656 C CA . SER A 1 86 ? -17.395 4.024 10.837 1.00 97.56 86 SER A CA 1
ATOM 657 C C . SER A 1 86 ? -16.818 5.185 11.647 1.00 97.56 86 SER A C 1
ATOM 659 O O . SER A 1 86 ? -17.555 6.081 12.046 1.00 97.56 86 SER A O 1
ATOM 661 N N . LYS A 1 87 ? -15.495 5.212 11.834 1.00 97.12 87 LYS A N 1
ATOM 662 C CA . LYS A 1 87 ? -14.768 6.317 12.476 1.00 97.12 87 LYS A CA 1
ATOM 663 C C . LYS A 1 87 ? -14.544 7.521 11.551 1.00 97.12 87 LYS A C 1
ATOM 665 O O . LYS A 1 87 ? -13.944 8.496 11.989 1.00 97.12 87 LYS A O 1
ATOM 670 N N . ASN A 1 88 ? -14.970 7.449 10.284 1.00 96.44 88 ASN A N 1
ATOM 671 C CA . ASN A 1 88 ? -14.624 8.411 9.232 1.00 96.44 88 ASN A CA 1
ATOM 672 C C . ASN A 1 88 ? -13.106 8.690 9.171 1.00 96.44 88 ASN A C 1
ATOM 674 O O . ASN A 1 88 ? -12.659 9.823 8.988 1.00 96.44 88 ASN A O 1
ATOM 678 N N . GLN A 1 89 ? -12.302 7.647 9.390 1.00 97.44 89 GLN A N 1
ATOM 679 C CA . GLN A 1 89 ? -10.856 7.766 9.471 1.00 97.44 89 GLN A CA 1
ATOM 680 C C . GLN A 1 89 ? -10.269 7.886 8.066 1.00 97.44 89 GLN A C 1
ATOM 682 O O . GLN A 1 89 ? -10.361 6.961 7.257 1.00 97.44 89 GLN A O 1
ATOM 687 N N . TYR A 1 90 ? -9.618 9.013 7.794 1.00 97.75 90 TYR A N 1
ATOM 688 C CA . TYR A 1 90 ? -8.861 9.212 6.564 1.00 97.75 90 TYR A CA 1
ATOM 689 C C . TYR A 1 90 ? -7.565 8.394 6.565 1.00 97.75 90 TYR A C 1
ATOM 691 O O . TYR A 1 90 ? -6.876 8.342 7.587 1.00 97.75 90 TYR A O 1
ATOM 699 N N . TRP A 1 91 ? -7.220 7.803 5.419 1.00 98.00 91 TRP A N 1
ATOM 700 C CA . TRP A 1 91 ? -5.946 7.128 5.181 1.00 98.00 91 TRP A CA 1
ATOM 701 C C . TRP A 1 91 ? -5.629 7.051 3.679 1.00 98.00 91 TRP A C 1
ATOM 70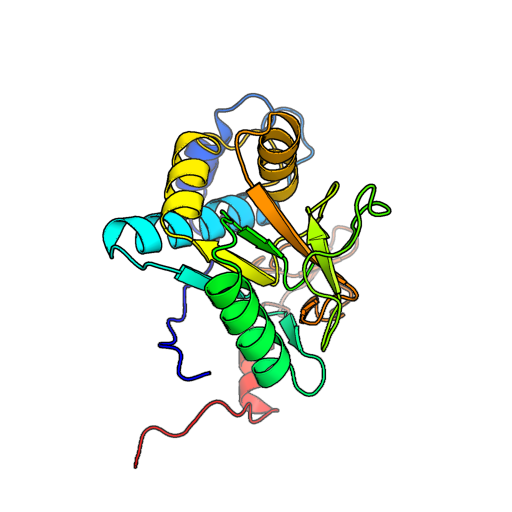3 O O . TRP A 1 91 ? -6.514 6.889 2.833 1.00 98.00 91 TRP A O 1
ATOM 713 N N . ASP A 1 92 ? -4.346 7.163 3.358 1.00 98.62 92 ASP A N 1
ATOM 714 C CA . ASP A 1 92 ? -3.799 6.958 2.019 1.00 98.62 92 ASP A CA 1
ATOM 715 C C . ASP A 1 92 ? -3.377 5.501 1.815 1.00 98.62 92 ASP A C 1
ATOM 717 O O . ASP A 1 92 ? -3.661 4.913 0.773 1.00 98.62 92 ASP A O 1
ATOM 721 N N . MET A 1 93 ? -2.756 4.910 2.840 1.00 98.50 93 MET A N 1
ATOM 722 C CA . MET A 1 93 ? -2.269 3.532 2.833 1.00 98.50 93 MET A CA 1
ATOM 723 C C . MET A 1 93 ? -2.526 2.831 4.173 1.00 98.50 93 MET A C 1
ATOM 725 O O . MET A 1 93 ? -2.576 3.462 5.231 1.00 98.50 93 MET A O 1
ATOM 729 N N . LEU A 1 94 ? -2.711 1.516 4.110 1.00 98.38 94 LEU A N 1
ATOM 730 C CA . LEU A 1 94 ? -2.828 0.625 5.256 1.00 98.38 94 LEU A CA 1
ATOM 731 C C . LEU A 1 94 ? -1.878 -0.559 5.056 1.00 98.38 94 LEU A C 1
ATOM 733 O O . LEU A 1 94 ? -2.177 -1.445 4.260 1.00 98.38 94 LEU A O 1
ATOM 737 N N . TYR A 1 95 ? -0.768 -0.607 5.788 1.00 98.06 95 TYR A N 1
ATOM 738 C CA . TYR A 1 95 ? 0.098 -1.784 5.824 1.00 98.06 95 TYR A CA 1
ATOM 739 C C . TYR A 1 95 ? -0.619 -2.931 6.536 1.00 98.06 95 TYR A C 1
ATOM 741 O O . TYR A 1 95 ? -0.985 -2.829 7.710 1.00 98.06 95 TYR A O 1
ATOM 749 N N . ILE A 1 96 ? -0.826 -4.023 5.807 1.00 96.56 96 ILE A N 1
ATOM 750 C CA . ILE A 1 96 ? -1.441 -5.261 6.303 1.00 96.56 96 ILE A CA 1
ATOM 751 C C . ILE A 1 96 ? -0.346 -6.285 6.616 1.00 96.56 96 ILE A C 1
ATOM 753 O O . ILE A 1 96 ? -0.452 -7.035 7.591 1.00 96.56 96 ILE A O 1
ATOM 757 N N . GLY A 1 97 ? 0.709 -6.251 5.803 1.00 93.12 97 GLY A N 1
ATOM 758 C CA . GLY A 1 97 ? 1.995 -6.885 6.000 1.00 93.12 97 GLY A CA 1
ATOM 759 C C . GLY A 1 97 ? 3.123 -5.861 5.944 1.00 93.12 97 GLY A C 1
ATOM 760 O O . GLY A 1 97 ? 3.084 -4.928 5.147 1.00 93.12 97 GLY A O 1
ATOM 761 N N . HIS A 1 98 ? 4.107 -6.016 6.824 1.00 92.62 98 HIS A N 1
ATOM 762 C CA . HIS A 1 98 ? 5.359 -5.256 6.837 1.00 92.62 98 HIS A CA 1
ATOM 763 C C . HIS A 1 98 ? 6.435 -6.101 7.527 1.00 92.62 98 HIS A C 1
ATOM 765 O O . HIS A 1 98 ? 6.111 -6.981 8.322 1.00 92.62 98 HIS A O 1
ATOM 771 N N . CYS A 1 99 ? 7.705 -5.876 7.195 1.00 87.06 99 CYS A N 1
ATOM 772 C CA . CYS A 1 99 ? 8.820 -6.622 7.799 1.00 87.06 99 CYS A CA 1
ATOM 773 C C . CYS A 1 99 ? 9.317 -5.988 9.103 1.00 87.06 99 CYS A C 1
ATOM 775 O O . CYS A 1 99 ? 10.039 -6.607 9.884 1.00 87.06 99 CYS A O 1
ATOM 777 N N . TYR A 1 100 ? 8.994 -4.715 9.301 1.00 88.31 100 TYR A N 1
ATOM 778 C CA . TYR A 1 100 ? 9.453 -3.922 10.425 1.00 88.31 100 TYR A CA 1
ATOM 779 C C . TYR A 1 100 ? 8.574 -2.686 10.572 1.00 88.31 100 TYR A C 1
ATOM 781 O O . TYR A 1 100 ? 8.155 -2.102 9.574 1.00 88.31 100 TYR A O 1
ATOM 789 N N . GLN A 1 101 ? 8.379 -2.260 11.817 1.00 88.31 101 GLN A N 1
ATOM 790 C CA . GLN A 1 101 ? 7.834 -0.963 12.189 1.00 88.31 101 GLN A CA 1
ATOM 791 C C . GLN A 1 101 ? 8.409 -0.565 13.557 1.00 88.31 101 GLN A C 1
ATOM 793 O O . GLN A 1 101 ? 8.578 -1.397 14.450 1.00 88.31 101 GLN A O 1
ATOM 798 N N . GLU A 1 102 ? 8.700 0.721 13.737 1.00 89.94 102 GLU A N 1
ATOM 799 C CA . GLU A 1 102 ? 9.125 1.268 15.024 1.00 89.94 102 GLU A CA 1
ATOM 800 C C . GLU A 1 102 ? 8.016 1.221 16.077 1.00 89.94 102 GLU A C 1
ATOM 802 O O . GLU A 1 102 ? 6.821 1.144 15.775 1.00 89.94 102 GLU A O 1
ATOM 807 N N . LYS A 1 103 ? 8.423 1.329 17.348 1.00 87.38 103 LYS A N 1
ATOM 808 C CA . LYS A 1 103 ? 7.476 1.391 18.461 1.00 87.38 103 LYS A CA 1
ATOM 809 C C . LYS A 1 103 ? 6.490 2.550 18.254 1.00 87.38 103 LYS A C 1
ATOM 811 O O . LYS A 1 103 ? 6.916 3.673 17.975 1.00 87.38 103 LYS A O 1
ATOM 816 N N . PRO A 1 104 ? 5.184 2.304 18.431 1.00 82.88 104 PRO A N 1
ATOM 817 C CA . PRO A 1 104 ? 4.178 3.333 18.246 1.00 82.88 104 PRO A CA 1
ATOM 818 C C . PRO A 1 104 ? 4.366 4.462 19.260 1.00 82.88 104 PRO A C 1
ATOM 820 O O . PRO A 1 104 ? 4.559 4.230 20.452 1.00 82.88 104 PRO A O 1
ATOM 823 N N . THR A 1 105 ? 4.260 5.697 18.779 1.00 83.25 105 THR A N 1
ATOM 824 C CA . THR A 1 105 ? 4.307 6.914 19.609 1.00 83.25 105 THR A CA 1
ATOM 825 C C . THR A 1 105 ? 2.918 7.397 20.029 1.00 83.25 105 THR A C 1
ATOM 827 O O . THR A 1 105 ? 2.796 8.332 20.815 1.00 83.25 105 THR A O 1
ATOM 830 N N . GLN A 1 106 ? 1.861 6.779 19.494 1.00 89.44 106 GLN A N 1
ATOM 831 C CA . GLN A 1 106 ? 0.465 7.159 19.698 1.00 89.44 106 GLN A CA 1
ATOM 832 C C . GLN A 1 106 ? -0.392 5.924 20.000 1.00 89.44 106 GLN A C 1
ATOM 834 O O . GLN A 1 106 ? -0.051 4.822 19.554 1.00 89.44 106 GLN A O 1
ATOM 839 N N . PRO A 1 107 ? -1.512 6.087 20.727 1.00 93.44 107 PRO A N 1
ATOM 840 C CA . PRO A 1 107 ? -2.437 4.991 20.969 1.00 93.44 107 PRO A CA 1
ATOM 841 C C . PRO A 1 107 ? -3.039 4.465 19.655 1.00 93.44 107 PRO A C 1
ATOM 843 O O . PRO A 1 107 ? -3.139 5.198 18.666 1.00 93.44 107 PRO A O 1
ATOM 846 N N . PRO A 1 108 ? -3.459 3.192 19.631 1.00 96.56 108 PRO A N 1
ATOM 847 C CA . PRO A 1 108 ? -4.130 2.623 18.473 1.00 96.56 108 PRO A CA 1
ATOM 848 C C . PRO A 1 108 ? -5.477 3.284 18.187 1.00 96.56 108 PRO A C 1
ATOM 850 O O . PRO A 1 108 ? -6.225 3.638 19.096 1.00 96.56 108 PRO A O 1
ATOM 853 N N . ILE A 1 109 ? -5.812 3.385 16.901 1.00 97.31 109 ILE A N 1
ATOM 854 C CA . ILE A 1 109 ? -7.137 3.834 16.449 1.00 97.31 109 ILE A CA 1
ATOM 855 C C . ILE A 1 109 ? -8.170 2.696 16.468 1.00 97.31 109 ILE A C 1
ATOM 857 O O . ILE A 1 109 ? -9.379 2.944 16.552 1.00 97.31 109 ILE A O 1
ATOM 861 N N . ILE A 1 110 ? -7.685 1.451 16.403 1.00 97.88 110 ILE A N 1
ATOM 862 C CA . ILE A 1 110 ? -8.438 0.200 16.519 1.00 97.88 110 ILE A CA 1
ATOM 863 C C . ILE A 1 110 ? -7.605 -0.749 17.380 1.00 97.88 110 ILE A C 1
ATOM 865 O O . ILE A 1 110 ? -6.423 -0.932 17.102 1.00 97.88 110 ILE A O 1
ATOM 869 N N . SER A 1 111 ? -8.215 -1.356 18.396 1.00 97.12 111 SER A N 1
ATOM 870 C CA . SER A 1 111 ? -7.530 -2.287 19.311 1.00 97.12 111 SER A CA 1
ATOM 871 C C . SER A 1 111 ? -8.016 -3.735 19.188 1.00 97.12 111 SER A C 1
ATOM 873 O O . SER A 1 111 ? -7.472 -4.613 19.847 1.00 97.12 111 SER A O 1
ATOM 875 N N . SER A 1 112 ? -9.061 -3.992 18.394 1.00 95.12 112 SER A N 1
ATOM 876 C CA . SER A 1 112 ? -9.669 -5.315 18.209 1.00 95.12 112 SER A CA 1
ATOM 877 C C . SER A 1 112 ? -10.349 -5.406 16.832 1.00 95.12 112 SER A C 1
ATOM 879 O O . SER A 1 112 ? -10.929 -4.409 16.394 1.00 95.12 112 SER A O 1
ATOM 881 N N . PRO A 1 113 ? -10.295 -6.552 16.118 1.00 94.06 113 PRO A N 1
ATO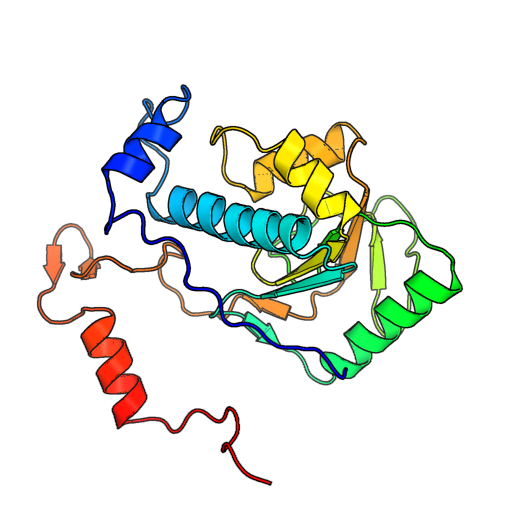M 882 C CA . PRO A 1 113 ? -9.642 -7.817 16.494 1.00 94.06 113 PRO A CA 1
ATOM 883 C C . PRO A 1 113 ? -8.114 -7.790 16.337 1.00 94.06 113 PRO A C 1
ATOM 885 O O . PRO A 1 113 ? -7.436 -8.750 16.687 1.00 94.06 113 PRO A O 1
ATOM 888 N N . VAL A 1 114 ? -7.579 -6.700 15.788 1.00 94.62 114 VAL A N 1
ATOM 889 C CA . VAL A 1 114 ? -6.149 -6.439 15.607 1.00 94.62 114 VAL A CA 1
ATOM 890 C C . VAL A 1 114 ? -5.847 -5.001 16.007 1.00 94.62 114 VAL A C 1
ATOM 892 O O . VAL A 1 114 ? -6.754 -4.163 16.038 1.00 94.62 114 VAL A O 1
ATOM 895 N N . VAL A 1 115 ? -4.582 -4.700 16.292 1.00 95.75 115 VAL A N 1
ATOM 896 C CA . VAL A 1 115 ? -4.160 -3.335 16.605 1.00 95.75 115 VAL A CA 1
ATOM 897 C C . VAL A 1 115 ? -3.871 -2.592 15.304 1.00 95.75 115 VAL A C 1
ATOM 899 O O . VAL A 1 115 ? -3.081 -3.057 14.491 1.00 95.75 115 VAL A O 1
ATOM 902 N N . VAL A 1 116 ? -4.486 -1.426 15.105 1.00 97.75 116 VAL A N 1
ATOM 903 C CA . VAL A 1 116 ? -4.199 -0.525 13.978 1.00 97.75 116 VAL A CA 1
ATOM 904 C C . VAL A 1 116 ? -3.690 0.799 14.521 1.00 97.75 116 VAL A C 1
ATOM 906 O O . VAL A 1 116 ? -4.357 1.458 15.324 1.00 97.75 116 VAL A O 1
ATOM 909 N N . GLN A 1 117 ? -2.498 1.187 14.083 1.00 95.88 117 GLN A N 1
ATOM 910 C CA . GLN A 1 117 ? -1.771 2.365 14.563 1.00 95.88 117 GLN A CA 1
ATOM 911 C C . GLN A 1 117 ? -1.196 3.147 13.397 1.00 95.88 117 GLN A C 1
ATOM 913 O O . GLN A 1 117 ? -1.019 2.601 12.313 1.00 95.88 117 GLN A O 1
ATOM 918 N N . LYS A 1 118 ? -0.904 4.432 13.611 1.00 96.19 118 LYS A N 1
ATOM 919 C CA . LYS A 1 118 ? -0.216 5.239 12.602 1.00 96.19 118 LYS A CA 1
ATOM 920 C C . LYS A 1 118 ? 1.129 4.589 12.267 1.00 96.19 118 LYS A C 1
ATOM 922 O O . LYS A 1 118 ? 1.842 4.173 13.179 1.00 96.19 118 LYS A O 1
ATOM 927 N N . SER A 1 119 ? 1.452 4.486 10.981 1.00 95.69 119 SER A N 1
ATOM 928 C CA . SER A 1 119 ? 2.692 3.842 10.552 1.00 95.69 119 SER A CA 1
ATOM 929 C C . SER A 1 119 ? 3.916 4.619 11.038 1.00 95.69 119 SER A C 1
ATOM 931 O O . SER A 1 119 ? 3.939 5.849 10.947 1.00 95.69 119 SER A O 1
ATOM 933 N N . SER A 1 120 ? 4.937 3.902 11.514 1.00 92.38 120 SER A N 1
ATOM 934 C CA . SER A 1 120 ? 6.221 4.475 11.937 1.00 92.38 120 SER A CA 1
ATOM 935 C C . SER A 1 120 ? 7.363 3.661 11.343 1.00 92.38 120 SER A C 1
ATOM 937 O O . SER A 1 120 ? 7.616 2.543 11.776 1.00 92.38 120 SER A O 1
ATOM 939 N N . ASN A 1 121 ? 8.034 4.205 10.329 1.00 92.44 121 ASN A N 1
ATOM 940 C CA . ASN A 1 121 ? 9.122 3.522 9.621 1.00 92.44 121 ASN A CA 1
ATOM 941 C C . ASN A 1 121 ? 8.778 2.091 9.128 1.00 92.44 121 ASN A C 1
ATOM 943 O O . ASN A 1 121 ? 9.565 1.173 9.370 1.00 92.44 121 ASN A O 1
ATOM 947 N N . PRO A 1 122 ? 7.613 1.874 8.472 1.00 92.31 122 PRO A N 1
ATOM 948 C CA . PRO A 1 122 ? 7.270 0.563 7.934 1.00 92.31 122 PRO A CA 1
ATOM 949 C C . PRO A 1 122 ? 8.250 0.158 6.821 1.00 92.31 122 PRO A C 1
ATOM 951 O O . PRO A 1 122 ? 8.706 1.011 6.054 1.00 92.31 122 PRO A O 1
ATOM 954 N N . LYS A 1 123 ? 8.562 -1.137 6.730 1.00 89.94 123 LYS A N 1
ATOM 955 C CA . LYS A 1 123 ? 9.395 -1.735 5.669 1.00 89.94 123 LYS A CA 1
ATOM 956 C C . LYS A 1 123 ? 8.640 -2.816 4.908 1.00 89.94 123 LYS A C 1
ATOM 958 O O . LYS A 1 123 ? 7.744 -3.439 5.479 1.00 89.94 123 LYS A O 1
ATOM 963 N N . CYS A 1 124 ? 9.098 -3.090 3.685 1.00 90.81 124 CYS A N 1
ATOM 964 C CA . CYS A 1 124 ? 8.486 -4.025 2.733 1.00 90.81 124 CYS A CA 1
ATOM 965 C C . CYS A 1 124 ? 7.128 -3.553 2.191 1.00 90.81 124 CYS A C 1
ATOM 967 O O . CYS A 1 124 ? 6.472 -2.694 2.777 1.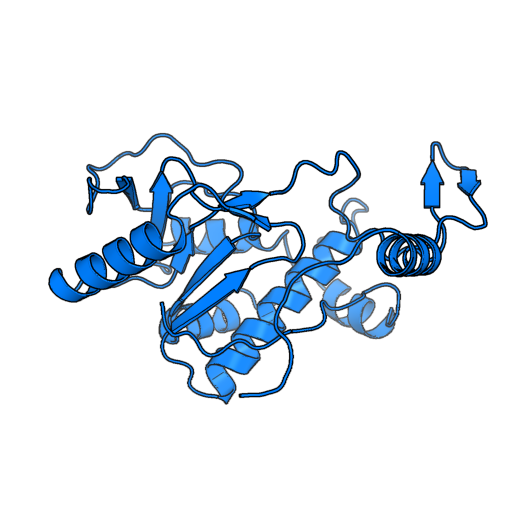00 90.81 124 CYS A O 1
ATOM 969 N N . MET A 1 125 ? 6.731 -4.103 1.042 1.00 92.81 125 MET A N 1
ATOM 970 C CA . MET A 1 125 ? 5.508 -3.735 0.317 1.00 92.81 125 MET A CA 1
ATOM 971 C C . MET A 1 125 ? 4.657 -4.951 -0.073 1.00 92.81 125 MET A C 1
ATOM 973 O O . MET A 1 125 ? 3.730 -4.822 -0.872 1.00 92.81 125 MET A O 1
ATOM 977 N N . HIS A 1 126 ? 4.902 -6.102 0.559 1.00 91.69 126 HIS A N 1
ATOM 978 C CA . HIS A 1 126 ? 4.289 -7.374 0.188 1.00 91.69 126 HIS A CA 1
ATOM 979 C C . HIS A 1 126 ? 2.773 -7.412 0.385 1.00 91.69 126 HIS A C 1
ATOM 981 O O . HIS A 1 126 ? 2.082 -8.095 -0.360 1.00 91.69 126 HIS A O 1
ATOM 987 N N . ALA A 1 127 ? 2.215 -6.668 1.347 1.00 94.62 127 ALA A N 1
ATOM 988 C CA . ALA A 1 127 ? 0.764 -6.616 1.536 1.00 94.62 127 ALA A CA 1
ATOM 989 C C . ALA A 1 127 ? 0.265 -5.280 2.103 1.00 94.62 127 ALA A C 1
ATOM 991 O O . ALA A 1 127 ? 0.499 -4.944 3.269 1.00 94.62 127 ALA A O 1
ATOM 992 N N . TYR A 1 128 ? -0.516 -4.537 1.320 1.00 98.12 128 TYR A N 1
ATOM 993 C CA . TYR A 1 128 ? -1.065 -3.254 1.759 1.00 98.12 128 TYR A CA 1
ATOM 994 C C . TYR A 1 128 ? -2.365 -2.875 1.049 1.00 98.12 128 TYR A C 1
ATOM 996 O O . TYR A 1 128 ? -2.616 -3.213 -0.103 1.00 98.12 128 TYR A O 1
ATOM 1004 N N . GLY A 1 129 ? -3.203 -2.121 1.753 1.00 98.12 129 GLY A N 1
ATOM 1005 C CA . GLY A 1 129 ? -4.310 -1.387 1.161 1.00 98.12 129 GLY A CA 1
ATOM 1006 C C . GLY A 1 129 ? -3.864 0.004 0.719 1.00 98.12 129 GLY A C 1
ATOM 1007 O O . GLY A 1 129 ? -3.101 0.661 1.426 1.00 98.12 129 GLY A O 1
ATOM 1008 N N . VAL A 1 130 ? -4.390 0.499 -0.397 1.00 98.56 130 VAL A N 1
ATOM 1009 C CA . VAL A 1 130 ? -4.192 1.884 -0.849 1.00 98.56 130 VAL A CA 1
ATOM 1010 C C . VAL A 1 130 ? -5.522 2.486 -1.302 1.00 98.56 130 VAL A C 1
ATOM 1012 O O . VAL A 1 130 ? -6.344 1.814 -1.927 1.00 98.56 130 VAL A O 1
ATOM 1015 N N . SER A 1 131 ? -5.777 3.744 -0.946 1.00 98.56 131 SER A N 1
ATOM 1016 C CA . SER A 1 131 ? -6.938 4.489 -1.442 1.00 98.56 131 SER A CA 1
ATOM 1017 C C . SER A 1 131 ? -6.629 5.158 -2.782 1.00 98.56 131 SER A C 1
ATOM 1019 O O . SER A 1 131 ? -5.469 5.399 -3.105 1.00 98.56 131 SER A O 1
ATOM 1021 N N . LEU A 1 132 ? -7.656 5.533 -3.551 1.00 98.38 132 LEU A N 1
ATOM 1022 C CA . LEU A 1 132 ? -7.465 6.287 -4.796 1.00 98.38 132 LEU A CA 1
ATOM 1023 C C . LEU A 1 132 ? -6.650 7.574 -4.581 1.00 98.38 132 LEU A C 1
ATOM 1025 O O . LEU A 1 132 ? -5.784 7.905 -5.389 1.00 98.38 132 LEU A O 1
ATOM 1029 N N . SER A 1 133 ? -6.905 8.307 -3.489 1.00 98.44 133 SER A N 1
ATOM 1030 C CA . SER A 1 133 ? -6.117 9.502 -3.162 1.00 98.44 133 SER A CA 1
ATOM 1031 C C . SER A 1 133 ? -4.677 9.150 -2.806 1.00 98.44 133 SER A C 1
ATOM 1033 O O . SER A 1 133 ? -3.768 9.877 -3.198 1.00 98.44 133 SER A O 1
ATOM 1035 N N . GLY A 1 134 ? -4.466 8.029 -2.110 1.00 98.56 134 GLY A N 1
ATOM 1036 C CA . GLY A 1 134 ? -3.135 7.514 -1.817 1.00 98.56 134 GLY A CA 1
ATOM 1037 C C . GLY A 1 134 ? -2.364 7.173 -3.090 1.00 98.56 134 GLY A C 1
ATOM 1038 O O . GLY A 1 134 ? -1.249 7.651 -3.262 1.00 98.56 134 GLY A O 1
ATOM 1039 N N . ALA A 1 135 ? -2.978 6.442 -4.023 1.00 98.62 135 ALA A N 1
ATOM 1040 C CA . ALA A 1 135 ? -2.372 6.094 -5.309 1.00 98.62 135 ALA A CA 1
ATOM 1041 C C . ALA A 1 135 ? -1.971 7.341 -6.118 1.00 98.62 135 ALA A C 1
ATOM 1043 O O . ALA A 1 135 ? -0.850 7.413 -6.618 1.00 98.62 135 ALA A O 1
ATOM 1044 N N . LYS A 1 136 ? -2.832 8.369 -6.170 1.00 98.56 136 LYS A N 1
ATOM 1045 C CA . LYS A 1 136 ? -2.503 9.656 -6.814 1.00 98.56 136 LYS A CA 1
ATOM 1046 C C . LYS A 1 136 ? -1.288 10.326 -6.171 1.00 98.56 136 LYS A C 1
ATOM 1048 O O . LYS A 1 136 ? -0.333 10.649 -6.870 1.00 98.56 136 LYS A O 1
ATOM 1053 N N . LYS A 1 137 ? -1.270 10.451 -4.839 1.00 98.44 137 LYS A N 1
ATOM 1054 C CA . LYS A 1 137 ? -0.126 11.028 -4.110 1.00 98.44 137 LYS A CA 1
ATOM 1055 C C . LYS A 1 137 ? 1.163 10.241 -4.335 1.00 98.44 137 LYS A C 1
ATOM 1057 O O . LYS A 1 137 ? 2.226 10.845 -4.461 1.00 98.44 137 LYS A O 1
ATOM 1062 N N . LEU A 1 138 ? 1.082 8.911 -4.375 1.00 97.88 138 LEU A N 1
ATOM 1063 C CA . LEU A 1 138 ? 2.234 8.055 -4.651 1.00 97.88 138 LEU A CA 1
ATOM 1064 C C . LEU A 1 138 ? 2.785 8.331 -6.052 1.00 97.88 138 LEU A C 1
ATOM 1066 O O . LEU A 1 138 ? 3.975 8.589 -6.181 1.00 97.88 138 LEU A O 1
ATOM 1070 N N . LEU A 1 139 ? 1.940 8.380 -7.084 1.00 97.19 139 LEU A N 1
ATOM 1071 C CA . LEU A 1 139 ? 2.384 8.680 -8.450 1.00 97.19 139 LEU A CA 1
ATOM 1072 C C . LEU A 1 139 ? 2.949 10.097 -8.610 1.00 97.19 139 LEU A C 1
ATOM 1074 O O . LEU A 1 139 ? 3.907 10.282 -9.359 1.00 97.19 139 LEU A O 1
ATOM 1078 N N . GLU A 1 140 ? 2.397 11.073 -7.888 1.00 96.25 140 GLU A N 1
ATOM 1079 C CA . GLU A 1 140 ? 2.858 12.467 -7.890 1.00 96.25 140 GLU A CA 1
ATOM 1080 C C . GLU A 1 140 ? 4.216 12.663 -7.204 1.00 96.25 140 GLU A C 1
ATOM 1082 O O . GLU A 1 140 ? 4.954 13.574 -7.571 1.00 96.25 140 GLU A O 1
ATOM 1087 N N . ASN A 1 141 ? 4.550 11.851 -6.192 1.00 94.38 141 ASN A N 1
ATOM 1088 C CA . ASN A 1 141 ? 5.752 12.066 -5.377 1.00 94.38 141 ASN A CA 1
ATOM 1089 C C . ASN A 1 141 ? 6.848 11.013 -5.605 1.00 94.38 141 ASN A C 1
ATOM 1091 O O . ASN A 1 141 ? 8.027 11.332 -5.487 1.00 94.38 141 ASN A O 1
ATOM 1095 N N . VAL A 1 142 ? 6.494 9.782 -5.972 1.00 92.31 142 VAL A N 1
ATOM 1096 C CA . VAL A 1 142 ? 7.429 8.688 -6.283 1.00 92.31 142 VAL A CA 1
ATOM 1097 C C . VAL A 1 142 ? 7.720 8.718 -7.784 1.00 92.31 142 VAL A C 1
ATOM 1099 O O . VAL A 1 142 ? 7.494 7.749 -8.489 1.00 92.31 142 VAL A O 1
ATOM 1102 N N . VAL A 1 143 ? 8.110 9.865 -8.346 1.00 88.69 143 VAL A N 1
ATOM 1103 C CA . VAL A 1 143 ? 8.177 10.057 -9.815 1.00 88.69 143 VAL A CA 1
ATOM 1104 C C . VAL A 1 143 ? 9.363 9.334 -10.443 1.00 88.69 143 VAL A C 1
ATOM 1106 O O . VAL A 1 143 ? 9.266 8.798 -11.545 1.00 88.69 143 VAL A O 1
ATOM 1109 N N . LYS A 1 144 ? 10.491 9.331 -9.738 1.00 85.56 144 LYS A N 1
ATOM 1110 C CA . LYS A 1 144 ? 11.761 8.807 -10.228 1.00 85.56 144 LYS A CA 1
ATOM 1111 C C . LYS A 1 144 ? 12.253 7.702 -9.311 1.00 85.56 144 LYS A C 1
ATOM 1113 O O . LYS A 1 144 ? 11.973 7.697 -8.114 1.00 85.56 144 LYS A O 1
ATOM 1118 N N . PHE A 1 145 ? 13.003 6.770 -9.875 1.00 85.62 145 PHE A N 1
ATOM 1119 C CA . PHE A 1 145 ? 13.652 5.748 -9.080 1.00 85.62 145 PHE A CA 1
ATOM 1120 C C . PHE A 1 145 ? 14.917 6.323 -8.440 1.00 85.62 145 PHE A C 1
ATOM 1122 O O . PHE A 1 145 ? 15.973 6.394 -9.060 1.00 85.62 145 PHE A O 1
ATOM 1129 N N . GLU A 1 146 ? 14.803 6.800 -7.208 1.00 80.88 146 GLU A N 1
ATOM 1130 C CA . GLU A 1 146 ? 15.959 7.277 -6.441 1.00 80.88 146 GLU A CA 1
ATOM 1131 C C . GLU A 1 146 ? 16.364 6.241 -5.390 1.00 80.88 146 GLU A C 1
ATOM 1133 O O . GLU A 1 146 ? 17.532 5.894 -5.280 1.00 80.88 146 GLU A O 1
ATOM 1138 N N . TYR A 1 147 ? 15.391 5.661 -4.691 1.00 84.31 147 TYR A N 1
ATOM 1139 C CA . TYR A 1 147 ? 15.604 4.662 -3.643 1.00 84.31 147 TYR A CA 1
ATOM 1140 C C . TYR A 1 147 ? 14.641 3.476 -3.815 1.00 84.31 147 TYR A C 1
ATOM 1142 O O . TYR A 1 147 ? 13.646 3.608 -4.539 1.00 84.31 147 TYR A O 1
ATOM 1150 N N . PRO A 1 148 ? 14.868 2.340 -3.125 1.00 87.69 148 PRO A N 1
ATOM 1151 C CA . PRO A 1 148 ? 13.831 1.334 -2.912 1.00 87.69 148 PRO A CA 1
ATOM 1152 C C . PRO A 1 148 ? 12.485 1.967 -2.530 1.00 87.69 148 PRO A C 1
ATOM 1154 O O . PRO A 1 148 ? 12.425 2.999 -1.853 1.00 87.69 148 PRO A O 1
ATOM 1157 N N . ILE A 1 149 ? 11.396 1.383 -3.026 1.00 91.38 149 ILE A N 1
ATOM 1158 C CA . ILE A 1 149 ? 10.071 2.012 -2.988 1.00 91.38 149 ILE A CA 1
ATOM 1159 C C . ILE A 1 149 ? 9.567 2.266 -1.559 1.00 91.38 149 ILE A C 1
ATOM 1161 O O . ILE A 1 149 ? 8.963 3.305 -1.292 1.00 91.38 149 ILE A O 1
ATOM 1165 N N . ASP A 1 150 ? 9.873 1.369 -0.626 1.00 90.44 150 ASP A N 1
ATOM 1166 C CA . ASP A 1 150 ? 9.526 1.483 0.789 1.00 90.44 150 ASP A CA 1
ATOM 1167 C C . ASP A 1 150 ? 10.235 2.677 1.456 1.00 90.44 150 ASP A C 1
ATOM 1169 O O . ASP A 1 150 ? 9.620 3.426 2.219 1.00 90.44 150 ASP A O 1
ATOM 1173 N N . LEU A 1 151 ? 11.498 2.938 1.102 1.00 91.25 151 LEU A N 1
ATOM 1174 C CA . LEU A 1 151 ? 12.240 4.120 1.552 1.00 91.25 151 LEU A CA 1
ATOM 1175 C C . LEU A 1 151 ? 11.685 5.420 0.962 1.00 91.25 151 LEU A C 1
ATOM 1177 O O . LEU A 1 151 ? 11.645 6.440 1.654 1.00 91.25 151 LEU A O 1
ATOM 1181 N N . GLN A 1 152 ? 11.221 5.400 -0.289 1.00 92.88 152 GLN A N 1
ATOM 1182 C CA . GLN A 1 152 ? 10.569 6.574 -0.873 1.00 92.88 152 GLN A CA 1
ATOM 1183 C C . GLN A 1 152 ? 9.253 6.890 -0.151 1.00 92.88 152 GLN A C 1
ATOM 1185 O O . GLN A 1 152 ? 9.011 8.044 0.207 1.00 92.88 152 GLN A O 1
ATOM 1190 N N . ILE A 1 153 ? 8.442 5.871 0.153 1.00 94.88 153 ILE A N 1
ATOM 1191 C CA . ILE A 1 153 ? 7.202 6.032 0.927 1.00 94.88 153 ILE A CA 1
ATOM 1192 C C . ILE A 1 153 ? 7.504 6.554 2.335 1.00 94.88 153 ILE A C 1
ATOM 1194 O O . ILE A 1 153 ? 6.828 7.473 2.803 1.00 94.88 153 ILE A O 1
ATOM 1198 N N . LEU A 1 154 ? 8.560 6.059 2.987 1.00 93.56 154 LEU A N 1
ATOM 1199 C CA . LEU A 1 154 ? 9.019 6.586 4.273 1.00 93.56 154 LEU A CA 1
ATOM 1200 C C . LEU A 1 154 ? 9.310 8.096 4.220 1.00 93.56 154 LEU A C 1
ATOM 1202 O O . LEU A 1 154 ? 8.917 8.831 5.129 1.00 93.56 154 LEU A O 1
ATOM 1206 N N . GLY A 1 155 ? 9.933 8.587 3.146 1.00 93.88 155 GLY A N 1
ATOM 1207 C CA . GLY A 1 155 ? 10.131 10.025 2.931 1.00 93.88 155 GLY A CA 1
ATOM 1208 C C . GLY A 1 155 ? 8.813 10.818 2.909 1.00 93.88 155 GLY A C 1
ATOM 1209 O O . GLY A 1 155 ? 8.717 11.915 3.473 1.00 93.88 155 GLY A O 1
ATOM 1210 N N . LEU A 1 156 ? 7.753 10.247 2.330 1.00 94.50 156 LEU A N 1
ATOM 1211 C CA . LEU A 1 156 ? 6.419 10.860 2.305 1.00 94.50 156 LEU A CA 1
ATOM 1212 C C . LEU A 1 156 ? 5.748 10.868 3.682 1.00 94.50 156 LEU A C 1
ATOM 1214 O O . LEU A 1 156 ? 5.110 11.860 4.050 1.00 94.50 156 LEU A O 1
ATOM 1218 N N . LEU A 1 157 ? 5.928 9.798 4.460 1.00 93.81 157 LEU A N 1
ATOM 1219 C CA . LEU A 1 157 ? 5.451 9.724 5.844 1.00 93.81 157 LEU A CA 1
ATOM 1220 C C . LEU A 1 157 ? 6.127 10.794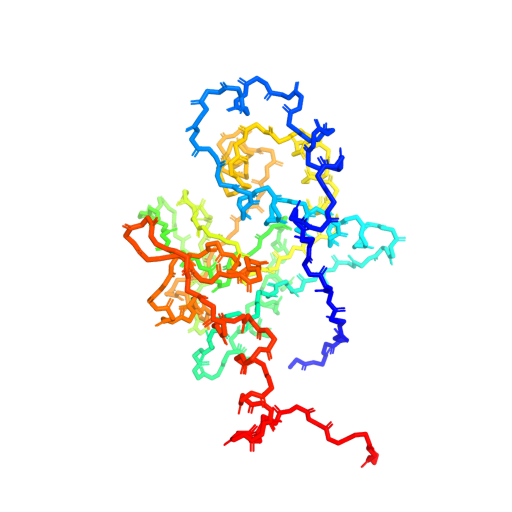 6.711 1.00 93.81 157 LEU A C 1
ATOM 1222 O O . LEU A 1 157 ? 5.446 11.540 7.419 1.00 93.81 157 LEU A O 1
ATOM 1226 N N . ASN A 1 158 ? 7.451 10.931 6.595 1.00 92.56 158 ASN A N 1
ATOM 1227 C CA . ASN A 1 158 ? 8.240 11.899 7.360 1.00 92.56 158 ASN A CA 1
ATOM 1228 C C . ASN A 1 158 ? 7.895 13.352 7.005 1.00 92.56 158 ASN A C 1
ATOM 1230 O O . ASN A 1 158 ? 7.825 14.209 7.885 1.00 92.56 158 ASN A O 1
ATOM 1234 N N . SER A 1 159 ? 7.601 13.628 5.731 1.00 92.25 159 SER A N 1
ATOM 1235 C CA . SER A 1 159 ? 7.143 14.951 5.279 1.00 92.25 159 SER A CA 1
ATOM 1236 C C . SER A 1 159 ? 5.667 15.243 5.588 1.00 92.25 159 SER A C 1
ATOM 1238 O O . SER A 1 159 ? 5.182 16.327 5.266 1.00 92.25 159 SER A O 1
ATOM 1240 N N . LYS A 1 160 ? 4.944 14.305 6.222 1.00 88.81 160 LYS A N 1
ATOM 1241 C CA . LYS A 1 160 ? 3.512 14.399 6.565 1.00 88.81 160 LYS A CA 1
ATOM 1242 C C . LYS A 1 160 ? 2.584 14.628 5.361 1.00 88.81 160 LYS A C 1
ATOM 1244 O O . LYS A 1 160 ? 1.430 15.007 5.546 1.00 88.81 160 LYS A O 1
ATOM 1249 N N . LYS A 1 161 ? 3.057 14.363 4.139 1.00 90.06 161 LYS A N 1
ATOM 1250 C CA . LYS A 1 161 ? 2.257 14.431 2.903 1.00 90.06 161 LYS A CA 1
ATOM 1251 C C . LYS A 1 161 ? 1.377 13.194 2.704 1.00 90.06 161 LYS A C 1
ATOM 1253 O O . LYS A 1 161 ? 0.458 13.212 1.887 1.00 90.06 161 LYS A O 1
ATOM 1258 N N . PHE A 1 162 ? 1.661 12.132 3.454 1.00 96.56 162 PHE A N 1
ATOM 1259 C CA . PHE A 1 162 ? 1.049 10.823 3.299 1.00 96.56 162 PHE A CA 1
ATOM 1260 C C . PHE A 1 162 ? 0.593 10.274 4.652 1.00 96.56 162 PHE A C 1
ATOM 1262 O O . PHE A 1 162 ? 1.353 10.270 5.624 1.00 96.56 162 PHE A O 1
ATOM 1269 N N . VAL A 1 163 ? -0.666 9.845 4.732 1.00 97.62 163 VAL A N 1
ATOM 1270 C CA . VAL A 1 163 ? -1.275 9.317 5.956 1.00 97.62 163 VAL A CA 1
ATOM 1271 C C . VAL A 1 163 ? -1.361 7.803 5.853 1.00 97.62 163 VAL A C 1
ATOM 1273 O O . VAL A 1 163 ? -2.198 7.273 5.127 1.00 97.62 163 VAL A O 1
ATOM 1276 N N . SER A 1 164 ? -0.522 7.107 6.615 1.00 97.62 164 SER A N 1
ATOM 1277 C CA . SER A 1 164 ? -0.507 5.645 6.650 1.00 97.62 164 SER A CA 1
ATOM 1278 C C . SER A 1 164 ? -0.779 5.093 8.044 1.00 97.62 164 SER A C 1
ATOM 1280 O O . SER A 1 164 ? -0.395 5.691 9.056 1.00 97.62 164 SER A O 1
ATOM 1282 N N . TYR A 1 165 ? -1.415 3.926 8.068 1.00 97.94 165 TYR A N 1
ATOM 1283 C CA . TYR A 1 165 ? -1.603 3.092 9.248 1.00 97.94 165 TYR A CA 1
ATOM 1284 C C . TYR A 1 165 ? -1.033 1.695 9.006 1.00 97.94 165 TYR A C 1
ATOM 1286 O O . TYR A 1 165 ? -0.909 1.266 7.864 1.00 97.94 165 TYR A O 1
ATOM 1294 N N . SER A 1 166 ? -0.708 0.979 10.075 1.00 97.44 166 SER A N 1
ATOM 1295 C CA . SER A 1 166 ? -0.209 -0.395 10.024 1.00 97.44 166 SER A CA 1
ATOM 1296 C C . SER A 1 166 ? -0.979 -1.276 11.000 1.00 97.44 166 SER A C 1
ATOM 1298 O O . SER A 1 166 ? -1.304 -0.844 12.114 1.00 97.44 166 SER A O 1
ATOM 1300 N N . ILE A 1 167 ? -1.243 -2.513 10.586 1.00 96.44 167 ILE A N 1
ATOM 1301 C CA . ILE A 1 167 ? -1.765 -3.573 11.450 1.00 96.44 167 ILE A CA 1
ATOM 1302 C C . ILE A 1 167 ? -0.602 -4.200 12.235 1.00 96.44 167 ILE A C 1
ATOM 1304 O O . ILE A 1 167 ? 0.448 -4.493 11.664 1.00 96.44 167 ILE A O 1
ATOM 1308 N N . ASN A 1 168 ? -0.780 -4.375 13.548 1.00 91.06 168 ASN A N 1
ATOM 1309 C CA . ASN A 1 168 ? 0.209 -4.950 14.459 1.00 91.06 168 ASN A CA 1
ATOM 1310 C C . ASN A 1 168 ? -0.440 -6.003 15.394 1.00 91.06 168 ASN A C 1
ATOM 1312 O O . ASN A 1 168 ? -1.457 -5.705 16.028 1.00 91.06 168 ASN A O 1
ATOM 1316 N N . PRO A 1 169 ? 0.126 -7.218 15.527 1.00 87.94 169 PRO A N 1
ATOM 1317 C CA . PRO A 1 169 ? 1.105 -7.798 14.603 1.00 87.94 169 PRO A CA 1
ATOM 1318 C C . PRO A 1 169 ? 0.533 -7.878 13.180 1.00 87.94 169 PRO A C 1
ATOM 1320 O O . PRO A 1 169 ? -0.685 -7.835 12.987 1.00 87.94 169 PRO A O 1
ATOM 1323 N N . GLU A 1 170 ? 1.410 -7.960 12.189 1.00 88.56 170 GLU A N 1
ATOM 1324 C CA . GLU A 1 170 ? 1.037 -8.133 10.794 1.00 88.56 170 GLU A CA 1
ATOM 1325 C C . GLU A 1 170 ? 0.189 -9.396 10.589 1.00 88.56 170 GLU A C 1
ATOM 1327 O O . GLU A 1 170 ? 0.370 -10.424 11.247 1.00 88.56 170 GLU A O 1
ATOM 1332 N N . ILE A 1 171 ? -0.773 -9.310 9.671 1.00 89.25 171 ILE A N 1
ATOM 1333 C CA . ILE A 1 171 ? -1.703 -10.414 9.378 1.00 89.25 171 ILE A CA 1
ATOM 1334 C C . ILE A 1 171 ? -1.468 -11.033 7.997 1.00 89.25 171 ILE A C 1
ATOM 1336 O O . ILE A 1 171 ? -2.105 -12.030 7.652 1.00 89.25 171 ILE A O 1
ATOM 1340 N N . ALA A 1 172 ? -0.542 -10.442 7.243 1.00 87.44 172 ALA A N 1
ATOM 1341 C CA . ALA A 1 172 ? 0.036 -10.948 6.012 1.00 87.44 172 ALA A CA 1
ATOM 1342 C C . ALA A 1 172 ? 1.564 -10.912 6.157 1.00 87.44 172 ALA A C 1
ATOM 1344 O O . ALA A 1 172 ? 2.155 -9.851 6.374 1.00 87.44 172 ALA A O 1
ATOM 1345 N N . LYS A 1 173 ? 2.200 -12.074 6.091 1.00 82.56 173 LYS A N 1
ATOM 1346 C CA . LYS A 1 173 ? 3.643 -12.247 6.241 1.00 82.56 173 LYS A CA 1
ATOM 1347 C C . LYS A 1 173 ? 4.262 -12.482 4.878 1.00 82.56 173 LYS A C 1
ATOM 1349 O O . LYS A 1 173 ? 3.622 -13.064 4.011 1.00 82.56 173 LYS A O 1
ATOM 1354 N N . GLN A 1 174 ? 5.501 -12.046 4.717 1.00 75.88 174 GLN A N 1
ATOM 1355 C CA . GLN A 1 174 ? 6.287 -12.491 3.581 1.00 75.88 174 GLN A CA 1
ATOM 1356 C C . GLN A 1 174 ? 6.630 -13.968 3.795 1.00 75.88 174 GLN A C 1
ATOM 1358 O O . GLN A 1 174 ? 7.100 -14.349 4.873 1.00 75.88 174 GLN A O 1
ATOM 1363 N N . GLY A 1 175 ? 6.320 -14.797 2.807 1.00 62.78 175 GLY A N 1
ATOM 1364 C CA . GLY A 1 175 ? 6.577 -16.225 2.829 1.00 62.78 175 GLY A CA 1
ATOM 1365 C C . GLY A 1 175 ? 8.069 -16.487 2.974 1.00 62.78 175 GLY A C 1
ATOM 1366 O O . GLY A 1 175 ? 8.905 -15.865 2.323 1.00 62.78 175 GLY A O 1
ATOM 1367 N N . ALA A 1 176 ? 8.423 -17.410 3.866 1.00 43.50 176 ALA A N 1
ATOM 1368 C CA . ALA A 1 176 ? 9.805 -17.721 4.225 1.00 43.50 176 ALA A CA 1
ATOM 1369 C C . ALA A 1 176 ? 10.518 -18.584 3.166 1.00 43.50 176 ALA A C 1
ATOM 1371 O O . ALA A 1 176 ? 11.175 -19.571 3.508 1.00 43.50 176 ALA A O 1
ATOM 1372 N N . PHE A 1 177 ? 10.417 -18.242 1.881 1.00 40.28 177 PHE A N 1
ATOM 1373 C CA . PHE A 1 177 ? 11.367 -18.767 0.909 1.00 40.28 177 PHE A CA 1
ATOM 1374 C C . PHE A 1 177 ? 12.690 -18.039 1.133 1.00 40.28 177 PHE A C 1
ATOM 1376 O O . PHE A 1 177 ? 12.932 -16.947 0.639 1.00 40.28 177 PHE A O 1
ATOM 1383 N N . THR A 1 178 ? 13.528 -18.647 1.972 1.00 29.81 178 THR A N 1
ATOM 1384 C CA . THR A 1 178 ? 14.908 -18.257 2.255 1.00 29.81 178 THR A CA 1
ATOM 1385 C C . THR A 1 178 ? 15.735 -18.330 0.972 1.00 29.81 178 THR A C 1
ATOM 1387 O O . THR A 1 178 ? 16.372 -19.335 0.665 1.00 29.81 178 THR A O 1
ATOM 1390 N N . GLY A 1 179 ? 15.679 -17.265 0.201 1.00 32.88 179 GLY A N 1
ATOM 1391 C CA . GLY A 1 179 ? 16.423 -17.009 -1.016 1.00 32.88 179 GLY A CA 1
ATOM 1392 C C . GLY A 1 179 ? 16.280 -15.519 -1.274 1.00 32.88 179 GLY A C 1
ATOM 1393 O O . GLY A 1 179 ? 15.302 -14.925 -0.835 1.00 32.88 179 GLY A O 1
ATOM 1394 N N . ASP A 1 180 ? 17.291 -14.906 -1.873 1.00 36.41 180 ASP A N 1
ATOM 1395 C CA . ASP A 1 180 ? 17.262 -13.506 -2.297 1.00 36.41 180 ASP A CA 1
ATOM 1396 C C . ASP A 1 180 ? 15.851 -13.082 -2.764 1.00 36.41 180 ASP A C 1
ATOM 1398 O O . ASP A 1 180 ? 15.268 -13.737 -3.623 1.00 36.41 180 ASP A O 1
ATOM 1402 N N . THR A 1 181 ? 15.288 -12.038 -2.144 1.00 40.84 181 THR A N 1
ATOM 1403 C CA . THR A 1 181 ? 13.960 -11.476 -2.459 1.00 40.84 181 THR A CA 1
ATOM 1404 C C . THR A 1 181 ? 13.977 -10.645 -3.739 1.00 40.84 181 THR A C 1
ATOM 1406 O O . THR A 1 181 ? 12.976 -10.026 -4.108 1.00 40.84 181 THR A O 1
ATOM 1409 N N . SER A 1 182 ? 15.103 -10.624 -4.461 1.00 41.44 182 SER A N 1
ATOM 1410 C CA . SER A 1 182 ? 15.014 -10.442 -5.896 1.00 41.44 182 SER A CA 1
ATOM 1411 C C . SER A 1 182 ? 14.060 -11.516 -6.409 1.00 41.44 182 SER A C 1
ATOM 1413 O O . SER A 1 182 ? 14.245 -12.705 -6.163 1.00 41.44 182 SER A O 1
ATOM 1415 N N . VAL A 1 183 ? 12.991 -11.111 -7.094 1.00 39.56 183 VAL A N 1
ATOM 1416 C CA . VAL A 1 183 ? 12.290 -12.038 -7.979 1.00 39.56 183 VAL A CA 1
ATOM 1417 C C . VAL A 1 183 ? 13.415 -12.745 -8.739 1.00 39.56 183 VAL A C 1
ATOM 1419 O O . VAL A 1 183 ? 14.179 -12.075 -9.438 1.00 39.56 183 VAL A O 1
ATOM 1422 N N . ASN A 1 184 ? 13.623 -14.045 -8.514 1.00 41.88 184 ASN A N 1
ATOM 1423 C CA . ASN A 1 184 ? 14.720 -14.764 -9.150 1.00 41.88 184 ASN A CA 1
ATOM 1424 C C . ASN A 1 184 ? 14.304 -15.052 -10.592 1.00 41.88 184 ASN A C 1
ATOM 1426 O O . ASN A 1 184 ? 14.187 -16.189 -10.987 1.00 41.88 184 ASN A O 1
ATOM 1430 N N . ILE A 1 185 ? 13.994 -14.008 -11.358 1.00 40.56 185 ILE A N 1
ATOM 1431 C CA . ILE A 1 185 ? 13.674 -14.013 -12.792 1.00 40.56 185 ILE A CA 1
ATOM 1432 C C . ILE A 1 185 ? 14.936 -14.143 -13.636 1.00 40.56 185 ILE A C 1
ATOM 1434 O O . ILE A 1 185 ? 14.858 -14.036 -14.862 1.00 40.56 185 ILE A O 1
ATOM 1438 N N . ASP A 1 186 ? 16.079 -14.393 -12.997 1.00 42.53 186 ASP A N 1
ATOM 1439 C CA . ASP A 1 186 ? 17.225 -14.912 -13.702 1.00 42.53 186 ASP A CA 1
ATOM 1440 C C . ASP A 1 186 ? 16.810 -16.243 -14.355 1.00 42.53 186 ASP A C 1
ATOM 1442 O O . ASP A 1 186 ? 16.373 -17.174 -13.664 1.00 42.53 186 ASP A O 1
ATOM 1446 N N . PRO A 1 187 ? 16.874 -16.371 -15.694 1.00 45.84 187 PRO A N 1
ATOM 1447 C CA . PRO A 1 187 ? 16.675 -17.666 -16.329 1.00 45.84 187 PRO A CA 1
ATOM 1448 C C . PRO A 1 187 ? 17.710 -18.699 -15.853 1.00 45.84 187 PRO A C 1
ATOM 1450 O O . PRO A 1 187 ? 17.527 -19.888 -16.130 1.00 45.84 187 PRO A O 1
ATOM 1453 N N . VAL A 1 188 ? 18.759 -18.270 -15.138 1.00 45.03 188 VAL A N 1
ATOM 1454 C CA . VAL A 1 188 ? 19.844 -19.101 -14.644 1.00 45.03 188 VAL A CA 1
ATOM 1455 C C . VAL A 1 188 ? 20.109 -18.834 -13.159 1.00 45.03 188 VAL A C 1
ATOM 1457 O O . VAL A 1 188 ? 20.335 -17.712 -12.729 1.00 45.03 188 VAL A O 1
ATOM 1460 N N . ALA A 1 189 ? 20.088 -19.874 -12.327 1.00 44.12 189 ALA A N 1
ATOM 1461 C CA . ALA A 1 189 ? 20.368 -19.687 -10.907 1.00 44.12 189 ALA A CA 1
ATOM 1462 C C . ALA A 1 189 ? 21.865 -19.413 -10.694 1.00 44.12 189 ALA A C 1
ATOM 1464 O O . ALA A 1 189 ? 22.715 -20.125 -11.234 1.00 44.12 189 ALA A O 1
ATOM 1465 N N . HIS A 1 190 ? 22.196 -18.421 -9.866 1.00 47.88 190 HIS A N 1
ATOM 1466 C CA . HIS A 1 190 ? 23.578 -18.120 -9.498 1.00 47.88 190 HIS A CA 1
ATOM 1467 C C . HIS A 1 190 ? 23.848 -18.440 -8.026 1.00 47.88 190 HIS A C 1
ATOM 1469 O O . HIS A 1 190 ? 23.197 -17.903 -7.132 1.00 47.88 190 HIS A O 1
ATOM 1475 N N . GLN A 1 191 ? 24.848 -19.285 -7.760 1.00 41.16 191 GLN A N 1
ATOM 1476 C CA . GLN A 1 191 ? 25.307 -19.601 -6.403 1.00 41.16 191 GLN A CA 1
ATOM 1477 C C . GLN A 1 191 ? 26.831 -19.467 -6.337 1.00 41.16 191 GLN A C 1
ATOM 1479 O O . GLN A 1 191 ? 27.557 -20.132 -7.072 1.00 41.16 191 GLN A O 1
ATOM 1484 N N . GLY A 1 192 ? 27.335 -18.576 -5.476 1.00 40.94 192 GLY A N 1
ATOM 1485 C CA . GLY A 1 192 ? 28.781 -18.405 -5.266 1.00 40.94 192 GLY A CA 1
ATOM 1486 C C . GLY A 1 192 ? 29.573 -18.002 -6.521 1.00 40.94 192 GLY A C 1
ATOM 1487 O O . GLY A 1 192 ? 30.726 -18.395 -6.658 1.00 40.94 192 GLY A O 1
ATOM 1488 N N . GLY A 1 193 ? 28.959 -17.260 -7.452 1.00 49.50 193 GLY A N 1
ATOM 1489 C CA . GLY A 1 193 ? 29.591 -16.839 -8.711 1.00 49.50 193 GLY A CA 1
ATOM 1490 C C . GLY A 1 193 ? 29.573 -17.888 -9.830 1.00 49.50 193 GLY A C 1
ATOM 1491 O O . GLY A 1 193 ? 30.117 -17.631 -10.901 1.00 49.50 193 GLY A O 1
ATOM 1492 N N . GLN A 1 194 ? 28.943 -19.048 -9.617 1.00 41.88 194 GLN A N 1
ATOM 1493 C CA . GLN A 1 194 ? 28.717 -20.050 -10.660 1.00 41.88 194 GLN A CA 1
ATOM 1494 C C . GLN A 1 194 ? 27.311 -19.935 -11.247 1.00 41.88 194 GLN A C 1
ATOM 1496 O O . GLN A 1 194 ? 26.363 -19.566 -10.557 1.00 41.88 194 GLN A O 1
ATOM 1501 N N . THR A 1 195 ? 27.203 -20.250 -12.535 1.00 52.84 195 THR A N 1
ATOM 1502 C CA . THR A 1 195 ? 25.955 -20.284 -13.305 1.00 52.84 195 THR A CA 1
ATOM 1503 C C . THR A 1 195 ? 25.434 -21.721 -13.296 1.00 52.84 195 THR A C 1
ATOM 1505 O O . THR A 1 195 ? 26.161 -22.624 -13.707 1.00 52.84 195 THR A O 1
ATOM 1508 N N . LEU A 1 196 ? 24.225 -21.950 -12.779 1.00 48.91 196 LEU A N 1
ATOM 1509 C CA . LEU A 1 196 ? 23.612 -23.276 -12.680 1.00 48.91 196 LEU A CA 1
ATOM 1510 C C . LEU A 1 196 ? 22.577 -23.471 -13.794 1.00 48.91 196 LEU A C 1
ATOM 1512 O O . LEU A 1 196 ? 21.468 -22.933 -13.739 1.00 48.91 196 LEU A O 1
ATOM 1516 N N . ASP A 1 197 ? 22.924 -24.288 -14.786 1.00 46.53 197 ASP A N 1
ATOM 1517 C CA . ASP A 1 197 ? 22.018 -24.661 -15.873 1.00 46.53 197 ASP A CA 1
ATOM 1518 C C . ASP A 1 197 ? 20.879 -25.572 -15.371 1.00 46.53 197 ASP A C 1
ATOM 1520 O O . ASP A 1 197 ? 21.086 -26.483 -14.569 1.00 46.53 197 ASP A O 1
ATOM 1524 N N . GLY A 1 198 ? 19.651 -25.338 -15.849 1.00 47.84 198 GLY A N 1
ATOM 1525 C CA . GLY A 1 198 ? 18.472 -26.172 -15.553 1.00 47.84 198 GLY A CA 1
ATOM 1526 C C . GLY A 1 198 ? 17.612 -25.726 -14.361 1.00 47.84 198 GLY A C 1
ATOM 1527 O O . GLY A 1 198 ? 16.469 -26.171 -14.247 1.00 47.84 198 GLY A O 1
ATOM 1528 N N . TYR A 1 199 ? 18.088 -24.782 -13.545 1.00 47.03 199 TYR A N 1
ATOM 1529 C CA . TYR A 1 199 ? 17.379 -24.223 -12.382 1.00 47.03 199 TYR A CA 1
ATOM 1530 C C . TYR A 1 199 ? 16.585 -22.947 -12.704 1.00 47.03 199 TYR A C 1
ATOM 1532 O O . TYR A 1 199 ? 16.487 -22.036 -11.887 1.00 47.03 199 TYR A O 1
ATOM 1540 N N . SER A 1 200 ? 16.013 -22.865 -13.904 1.00 51.66 200 SER A N 1
ATOM 1541 C CA . SER A 1 200 ? 15.188 -21.714 -14.279 1.00 51.66 200 SER A CA 1
ATOM 1542 C C . SER A 1 200 ? 13.882 -21.681 -13.473 1.00 51.66 200 SER A C 1
ATOM 1544 O O . SER A 1 200 ? 13.314 -22.731 -13.150 1.00 51.66 200 SER A O 1
ATOM 1546 N N . VAL A 1 201 ? 13.331 -20.486 -13.230 1.00 48.78 201 VAL A N 1
ATOM 1547 C CA . VAL A 1 201 ? 11.957 -20.317 -12.705 1.00 48.78 201 VAL A CA 1
ATOM 1548 C C . VAL A 1 201 ? 10.956 -21.121 -13.512 1.00 48.78 201 VAL A C 1
ATOM 1550 O O . VAL A 1 201 ? 10.020 -21.664 -12.947 1.00 48.78 201 VAL A O 1
ATOM 1553 N N . LYS A 1 202 ? 11.169 -21.260 -14.822 1.00 47.88 202 LYS A N 1
ATOM 1554 C CA . LYS A 1 202 ? 10.326 -22.088 -15.681 1.00 47.88 202 LYS A CA 1
ATOM 1555 C C . LYS A 1 202 ? 10.370 -23.560 -15.265 1.00 47.88 202 LYS A C 1
ATOM 1557 O O . LYS A 1 202 ? 9.315 -24.146 -15.077 1.00 47.88 202 LYS A O 1
ATOM 1562 N N . SER A 1 203 ? 11.555 -24.119 -15.020 1.00 49.62 203 SER A N 1
ATOM 1563 C CA . SER A 1 203 ? 11.717 -25.482 -14.492 1.00 49.62 203 SER A CA 1
ATOM 1564 C C . SER A 1 203 ? 11.053 -25.642 -13.122 1.00 49.62 203 SER A C 1
ATOM 1566 O O . SER A 1 203 ? 10.416 -26.659 -12.862 1.00 49.62 203 SER A O 1
ATOM 1568 N N . CYS A 1 204 ? 11.166 -24.630 -12.255 1.00 45.69 204 CYS A N 1
ATOM 1569 C CA . CYS A 1 204 ? 10.511 -24.625 -10.948 1.00 45.69 204 CYS A CA 1
ATOM 1570 C C . CYS A 1 204 ? 8.983 -24.558 -11.089 1.00 45.69 204 CYS A C 1
ATOM 1572 O O . CYS A 1 204 ? 8.283 -25.381 -10.516 1.00 45.69 204 CYS A O 1
ATOM 1574 N N . LEU A 1 205 ? 8.452 -23.654 -11.915 1.00 48.91 205 LEU A N 1
ATOM 1575 C CA . LEU A 1 205 ? 7.023 -23.528 -12.203 1.00 48.91 205 LEU A CA 1
ATOM 1576 C C . LEU A 1 205 ? 6.465 -24.792 -12.858 1.00 48.91 205 LEU A C 1
ATOM 1578 O O . LEU A 1 205 ? 5.372 -25.216 -12.503 1.00 48.91 205 LEU A O 1
ATOM 1582 N N . ASP A 1 206 ? 7.200 -25.417 -13.774 1.00 54.53 206 ASP A N 1
ATOM 1583 C CA . ASP A 1 206 ? 6.808 -26.666 -14.428 1.00 54.53 206 ASP A CA 1
ATOM 1584 C C . ASP A 1 206 ? 6.843 -27.842 -13.434 1.00 54.53 206 ASP A C 1
ATOM 1586 O O . ASP A 1 206 ? 5.931 -28.672 -13.418 1.00 54.53 206 ASP A O 1
ATOM 1590 N N . TYR A 1 207 ? 7.826 -27.882 -12.527 1.00 47.59 207 TYR A N 1
ATOM 1591 C CA . TYR A 1 207 ? 7.887 -28.844 -11.420 1.00 47.59 207 TYR A CA 1
ATOM 1592 C C . TYR A 1 207 ? 6.746 -28.645 -10.410 1.00 47.59 207 TYR A C 1
ATOM 1594 O O . TYR A 1 207 ? 6.102 -29.601 -9.983 1.00 47.59 207 TYR A O 1
ATOM 1602 N N . VAL A 1 208 ? 6.461 -27.401 -10.036 1.00 46.03 208 VAL A N 1
ATOM 1603 C CA . VAL A 1 208 ? 5.391 -27.020 -9.107 1.00 46.03 208 VAL A CA 1
ATOM 1604 C C . VAL A 1 208 ? 4.023 -27.340 -9.717 1.00 46.03 208 VAL A C 1
ATOM 1606 O O . VAL A 1 208 ? 3.200 -27.969 -9.053 1.00 46.03 208 VAL A O 1
ATOM 1609 N N . LYS A 1 209 ? 3.808 -27.018 -11.000 1.00 48.19 209 LYS A N 1
ATOM 1610 C CA . LYS A 1 209 ? 2.600 -27.384 -11.764 1.00 48.19 209 LYS A CA 1
ATOM 1611 C C . LYS A 1 209 ? 2.427 -28.895 -11.914 1.00 48.19 209 LYS A C 1
ATOM 1613 O O . LYS A 1 209 ? 1.293 -29.364 -11.930 1.00 48.19 209 LYS A O 1
ATOM 1618 N N . SER A 1 210 ? 3.519 -29.649 -12.043 1.00 50.31 210 SER A N 1
ATOM 1619 C CA . SER A 1 210 ? 3.464 -31.109 -12.193 1.00 50.31 210 SER A CA 1
ATOM 1620 C C . SER A 1 210 ? 3.318 -31.861 -10.868 1.00 50.31 210 SER A C 1
ATOM 1622 O O . SER A 1 210 ? 2.764 -32.957 -10.878 1.00 50.31 210 SER A O 1
ATOM 1624 N N . ASN A 1 211 ? 3.746 -31.288 -9.734 1.00 43.22 211 ASN A N 1
ATOM 1625 C CA . ASN A 1 211 ? 3.798 -32.000 -8.448 1.00 43.22 211 ASN A CA 1
ATOM 1626 C C . ASN A 1 211 ? 2.887 -31.455 -7.337 1.00 43.22 211 ASN A C 1
ATOM 1628 O O . ASN A 1 211 ? 2.763 -32.108 -6.299 1.00 43.22 211 ASN A O 1
ATOM 1632 N N . LYS A 1 212 ? 2.232 -30.297 -7.500 1.00 36.69 212 LYS A N 1
ATOM 1633 C CA . LYS A 1 212 ? 1.278 -29.775 -6.508 1.00 36.69 212 LYS A CA 1
ATOM 1634 C C . LYS A 1 212 ? 0.049 -29.146 -7.163 1.00 36.69 212 LYS A C 1
ATOM 1636 O O . LYS A 1 212 ? 0.135 -28.188 -7.923 1.00 36.69 212 LYS A O 1
ATOM 1641 N N . SER A 1 213 ? -1.124 -29.656 -6.796 1.00 33.31 213 SER A N 1
ATOM 1642 C CA . SER A 1 213 ? -2.409 -29.014 -7.063 1.00 33.31 213 SER A CA 1
ATOM 1643 C C . SER A 1 213 ? -2.539 -27.769 -6.181 1.00 33.31 213 SER A C 1
ATOM 1645 O O . SER A 1 213 ? -2.833 -27.882 -4.993 1.00 33.31 213 SER A O 1
ATOM 1647 N N . TYR A 1 214 ? -2.320 -26.577 -6.734 1.00 35.16 214 TYR A N 1
ATOM 1648 C CA . TYR A 1 214 ? -2.728 -25.347 -6.056 1.00 35.16 214 TYR A CA 1
ATOM 1649 C C . TYR A 1 214 ? -4.212 -25.106 -6.324 1.00 35.16 214 TYR A C 1
ATOM 1651 O O . TYR A 1 214 ? -4.656 -25.017 -7.469 1.00 35.16 214 TYR A O 1
ATOM 1659 N N . PHE A 1 215 ? -4.988 -25.006 -5.249 1.00 32.69 215 PHE A N 1
ATOM 1660 C CA . PHE A 1 215 ? -6.333 -24.454 -5.292 1.00 32.69 215 PHE A CA 1
ATOM 1661 C C . PHE A 1 215 ? -6.246 -22.946 -5.538 1.00 32.69 215 PHE A C 1
ATOM 1663 O O . PHE A 1 215 ? -5.835 -22.249 -4.621 1.00 32.69 215 PHE A O 1
ATOM 1670 N N . ILE A 1 216 ? -6.720 -22.453 -6.692 1.00 33.09 216 ILE A N 1
ATOM 1671 C CA . ILE A 1 216 ? -7.660 -21.314 -6.771 1.00 33.09 216 ILE A CA 1
ATOM 1672 C C . ILE A 1 216 ? -8.658 -21.576 -7.918 1.00 33.09 216 ILE A C 1
ATOM 1674 O O . ILE A 1 216 ? -8.354 -21.405 -9.091 1.00 33.09 216 ILE A O 1
ATOM 1678 N N . SER A 1 217 ? -9.852 -21.999 -7.488 1.00 27.19 217 SER A N 1
ATOM 1679 C CA . SER A 1 217 ? -11.188 -22.034 -8.111 1.00 27.19 217 SER A CA 1
ATOM 1680 C C . SER A 1 217 ? -11.398 -22.624 -9.524 1.00 27.19 217 SER A C 1
ATOM 1682 O O . SER A 1 217 ? -10.908 -22.077 -10.513 1.00 27.19 217 SER A O 1
ATOM 1684 N N . PRO A 1 218 ? -12.259 -23.653 -9.683 1.00 28.67 218 PRO A N 1
ATOM 1685 C CA . PRO A 1 218 ? -12.795 -24.003 -10.991 1.00 28.67 218 PRO A CA 1
ATOM 1686 C C . PRO A 1 218 ? -13.732 -22.896 -11.507 1.00 28.67 218 PRO A C 1
ATOM 1688 O O . PRO A 1 218 ? -14.684 -22.490 -10.840 1.00 28.67 218 PRO A O 1
ATOM 1691 N N . LYS A 1 219 ? -13.517 -22.450 -12.752 1.00 32.47 219 LYS A N 1
ATOM 1692 C CA . LYS A 1 219 ? -14.558 -21.782 -13.546 1.00 32.47 219 LYS A CA 1
ATOM 1693 C C . LYS A 1 219 ? -15.688 -22.786 -13.797 1.00 32.47 219 LYS A C 1
ATOM 1695 O O . LYS A 1 219 ? -15.580 -23.579 -14.731 1.00 32.47 219 LYS A O 1
ATOM 1700 N N . LYS A 1 220 ? -16.725 -22.741 -12.952 1.00 30.83 220 LYS A N 1
ATOM 1701 C CA . LYS A 1 220 ? -18.155 -23.047 -13.192 1.00 30.83 220 LYS A CA 1
ATOM 1702 C C . LYS A 1 220 ? -18.821 -23.449 -11.867 1.00 30.83 220 LYS A C 1
ATOM 1704 O O . LYS A 1 220 ? -18.541 -24.535 -11.369 1.00 30.83 220 LYS A O 1
ATOM 1709 N N . ILE A 1 221 ? -19.679 -22.579 -11.330 1.00 31.94 221 ILE A N 1
ATOM 1710 C CA . ILE A 1 221 ? -21.155 -22.667 -11.226 1.00 31.94 221 ILE A CA 1
ATOM 1711 C C . ILE A 1 221 ? -21.642 -21.253 -10.901 1.00 31.94 221 ILE A C 1
ATOM 1713 O O . ILE A 1 221 ? -21.006 -20.611 -10.036 1.00 31.94 221 ILE A O 1
#

Organism: NCBI:txid133383